Protein AF-W9C636-F1 (afdb_monomer_lite)

InterPro domains:
  IPR024079 Metallopeptidase, catalytic domain superfamily [G3DSA:3.40.390.10] (65-247)

Sequence (272 aa):
MGIILGIQFEATEDGQVVASDTSDGSLWANIGIRLSAVSQLLSGGGLAGSTTDNPPYLFCVPDPNNDNNPYTVATVFAGKFTQGGHLHFWISALKGWIFDSNGATTLCGKISLYAATTKRSTASEIDTVKTNTFDRFTWLCPRAFTPLVGNDGTTKATSAPHSAPLLSTAVAYDSYPSAGTRIGLDTLALISSTLYHELFHLTDAAQTTADPYTKMDDIYEAGGEFHASNVANNPESYVLFALASYIYSNPPTGSPDKVAVVFPGGFSKTID

Radius of gyration: 22.63 Å; chains: 1; bounding box: 61×37×67 Å

Organism: Sclerotinia borealis (strain F-4128) (NCBI:txid1432307)

pLDDT: mean 72.93, std 14.21, range [37.72, 92.94]

Secondary structure (DSSP, 8-state):
-EEETTEEEPBPTTS-B-TT-HHHHHHHHHHHHHHHHHHHIIIII--TT-S-SSPPPP----BTTBTT-PPPHHHHTHHHHTTSS-EEEEEGGGTEEEEETT--SSTT-STT-SEEEPPPP--SEETTEEPPPP---EEE-GGGTSPPPPTTS---TTSSTT-BS-HHHHTSTTTSPPTT-B--HHHHSBHHHHHHHHHHHHT-TT-----S--SHHHHHHHHTTTTHHHHHH-HHHHHHHHHHHHHHH-PPTT-TT----B-GGGB-B---

Structure (mmCIF, N/CA/C/O backbone):
data_AF-W9C636-F1
#
_entry.id   AF-W9C636-F1
#
loop_
_atom_site.group_PDB
_atom_site.id
_atom_site.type_symbol
_atom_site.label_atom_id
_atom_site.label_alt_id
_atom_site.label_comp_id
_atom_site.label_asym_id
_atom_site.label_entity_id
_atom_site.label_seq_id
_atom_site.pdbx_PDB_ins_code
_atom_site.Cartn_x
_atom_site.Cartn_y
_atom_site.Cartn_z
_atom_site.occupancy
_atom_site.B_iso_or_equiv
_atom_site.auth_seq_id
_atom_site.auth_comp_id
_atom_site.auth_asym_id
_atom_site.auth_atom_id
_atom_site.pdbx_PDB_model_num
ATOM 1 N N . MET A 1 1 ? -19.134 19.616 8.609 1.00 47.62 1 MET A N 1
ATOM 2 C CA . MET A 1 1 ? -17.937 19.240 7.832 1.00 47.62 1 MET A CA 1
ATOM 3 C C . MET A 1 1 ? -17.270 18.075 8.538 1.00 47.62 1 MET A C 1
ATOM 5 O O . MET A 1 1 ? -16.844 18.233 9.677 1.00 47.62 1 MET A O 1
ATOM 9 N N . GLY A 1 2 ? -17.308 16.893 7.929 1.00 48.44 2 GLY A N 1
ATOM 10 C CA . GLY A 1 2 ? -16.669 15.684 8.460 1.00 48.44 2 GLY A CA 1
ATOM 11 C C . GLY A 1 2 ? -15.363 15.421 7.722 1.00 48.44 2 GLY A C 1
ATOM 12 O O . GLY A 1 2 ? -15.231 15.844 6.582 1.00 48.44 2 GLY A O 1
ATOM 13 N N . ILE A 1 3 ? -14.401 14.748 8.351 1.00 49.91 3 ILE A N 1
ATOM 14 C CA . ILE A 1 3 ? -13.177 14.295 7.681 1.00 49.91 3 ILE A CA 1
ATOM 15 C C . ILE A 1 3 ? -13.098 12.772 7.817 1.00 49.91 3 ILE A C 1
ATOM 17 O O . ILE A 1 3 ? -13.083 12.252 8.933 1.00 49.91 3 ILE A O 1
ATOM 21 N N . ILE A 1 4 ? -13.053 12.055 6.696 1.00 55.03 4 ILE A N 1
ATOM 22 C CA . ILE A 1 4 ? -12.897 10.591 6.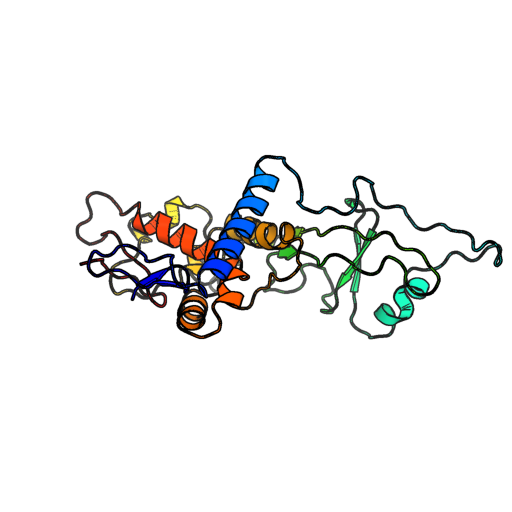620 1.00 55.03 4 ILE A CA 1
ATOM 23 C C . ILE A 1 4 ? -11.732 10.326 5.663 1.00 55.03 4 ILE A C 1
ATOM 25 O O . ILE A 1 4 ? -11.686 10.929 4.606 1.00 55.03 4 ILE A O 1
ATOM 29 N N . LEU A 1 5 ? -10.765 9.464 6.000 1.00 54.78 5 LEU A N 1
ATOM 30 C CA . LEU A 1 5 ? -9.526 9.289 5.205 1.00 54.78 5 LEU A CA 1
ATOM 31 C C . LEU A 1 5 ? -8.634 10.544 5.118 1.00 54.78 5 LEU A C 1
ATOM 33 O O . LEU A 1 5 ? -7.809 10.628 4.221 1.00 54.78 5 LEU A O 1
ATOM 37 N N . GLY A 1 6 ? -8.824 11.549 5.974 1.00 52.53 6 GLY A N 1
ATOM 38 C CA . GLY A 1 6 ? -8.268 12.883 5.726 1.00 52.53 6 GLY A CA 1
ATOM 39 C C . GLY A 1 6 ? -9.088 13.679 4.710 1.00 52.53 6 GLY A C 1
ATOM 40 O O . GLY A 1 6 ? -9.070 14.890 4.756 1.00 52.53 6 GLY A O 1
ATOM 41 N N . ILE A 1 7 ? -9.920 13.054 3.884 1.00 56.06 7 ILE A N 1
ATOM 42 C CA . ILE A 1 7 ? -10.770 13.740 2.909 1.00 56.06 7 ILE A CA 1
ATOM 43 C C . ILE A 1 7 ? -11.854 14.531 3.637 1.00 56.06 7 ILE A C 1
ATOM 45 O O . ILE A 1 7 ? -12.534 14.003 4.516 1.00 56.06 7 ILE A O 1
ATOM 49 N N . GLN A 1 8 ? -12.014 15.796 3.268 1.00 58.44 8 GLN A N 1
ATOM 50 C CA . GLN A 1 8 ? -13.079 16.650 3.761 1.00 58.44 8 GLN A CA 1
ATOM 51 C C . GLN A 1 8 ? -14.406 16.323 3.068 1.00 58.44 8 GLN A C 1
ATOM 53 O O . GLN A 1 8 ? -14.475 16.178 1.855 1.00 58.44 8 GLN A O 1
ATOM 58 N N . PHE A 1 9 ? -15.467 16.230 3.862 1.00 55.66 9 PHE A N 1
ATOM 59 C CA . PHE A 1 9 ? -16.831 16.006 3.412 1.00 55.66 9 PHE A CA 1
ATOM 60 C C . PHE A 1 9 ? -17.679 17.208 3.790 1.00 55.66 9 PHE A C 1
ATOM 62 O O . PHE A 1 9 ? -17.791 17.575 4.974 1.00 55.66 9 PHE A O 1
ATOM 69 N N . GLU A 1 10 ? -18.355 17.768 2.797 1.00 55.12 10 GLU A N 1
ATOM 70 C CA . GLU A 1 10 ? -19.566 18.523 3.060 1.00 55.12 10 GLU A CA 1
ATOM 71 C C . GLU A 1 10 ? -20.659 17.532 3.457 1.00 55.12 10 GLU A C 1
ATOM 73 O O . GLU A 1 10 ? -21.020 16.619 2.715 1.00 55.12 10 GLU A O 1
ATOM 78 N N . ALA A 1 11 ? -21.137 17.667 4.690 1.00 54.16 11 ALA A N 1
ATOM 79 C CA . ALA A 1 11 ? -22.308 16.947 5.146 1.00 54.16 11 ALA A CA 1
ATOM 80 C C . ALA A 1 11 ? -23.499 17.893 5.017 1.00 54.16 11 ALA A C 1
ATOM 82 O O . ALA A 1 11 ? -23.413 19.050 5.437 1.00 54.16 11 ALA A O 1
ATOM 83 N N . THR A 1 12 ? -24.595 17.394 4.456 1.00 57.38 12 THR A N 1
ATOM 84 C CA . THR A 1 12 ? -25.911 18.027 4.587 1.00 57.38 12 THR A CA 1
ATOM 85 C C . THR A 1 12 ? -26.283 18.178 6.064 1.00 57.38 12 THR A C 1
ATOM 87 O O . THR A 1 12 ? -25.719 17.499 6.928 1.00 57.38 12 THR A O 1
ATOM 90 N N . GLU A 1 13 ? -27.262 19.035 6.362 1.00 57.81 13 GLU A N 1
ATOM 91 C CA . GLU A 1 13 ? -27.816 19.177 7.720 1.00 57.81 13 GLU A CA 1
ATOM 92 C C . GLU A 1 13 ? -28.313 17.835 8.298 1.00 57.81 13 GLU A C 1
ATOM 94 O O . GLU A 1 13 ? -28.256 17.635 9.508 1.00 57.81 13 GLU A O 1
ATOM 99 N N . ASP A 1 14 ? -28.673 16.878 7.434 1.00 54.44 14 ASP A N 1
ATOM 100 C CA . ASP A 1 14 ? -29.118 15.526 7.799 1.00 54.44 14 ASP A CA 1
ATOM 101 C C . ASP A 1 14 ? -27.965 14.510 7.955 1.00 54.44 14 ASP A C 1
ATOM 103 O O . ASP A 1 14 ? -28.191 13.305 8.084 1.00 54.44 14 ASP A O 1
ATOM 107 N N . GLY A 1 15 ? -26.707 14.959 7.895 1.00 51.53 15 GLY A N 1
ATOM 108 C CA . GLY A 1 15 ? -25.524 14.106 8.040 1.00 51.53 15 GLY A CA 1
ATOM 109 C C . GLY A 1 15 ? -25.180 13.264 6.806 1.00 51.53 15 GLY A C 1
ATOM 110 O O . GLY A 1 15 ? -24.238 12.473 6.854 1.00 51.53 15 GLY A O 1
ATOM 111 N N . GLN A 1 16 ? -25.892 13.428 5.685 1.00 51.69 16 GLN A N 1
ATOM 112 C CA . GLN A 1 16 ? -25.517 12.776 4.429 1.00 51.69 16 GLN A CA 1
ATOM 113 C C . GLN A 1 16 ? -24.337 13.485 3.774 1.00 51.69 16 GLN A C 1
ATOM 115 O O . GLN A 1 16 ? -24.332 14.709 3.653 1.00 51.69 16 GLN A O 1
ATOM 120 N N . VAL A 1 17 ? -23.369 12.700 3.308 1.00 54.44 17 VAL A N 1
ATOM 121 C CA . VAL A 1 17 ? -22.235 13.170 2.510 1.00 54.44 17 VAL A CA 1
ATOM 122 C C . VAL A 1 17 ? -22.723 13.704 1.161 1.00 54.44 17 VAL A C 1
ATOM 124 O O . VAL A 1 17 ? -23.330 12.972 0.377 1.00 54.44 17 VAL A O 1
ATOM 127 N N . VAL A 1 18 ? -22.419 14.968 0.872 1.00 54.03 18 VAL A N 1
ATOM 128 C CA . VAL A 1 18 ? -22.676 15.610 -0.419 1.00 54.03 18 VAL A CA 1
ATOM 129 C C . VAL A 1 18 ? -21.518 15.282 -1.358 1.00 54.03 18 VAL A C 1
ATOM 131 O O . VAL A 1 18 ? -20.455 15.879 -1.283 1.00 54.03 18 VAL A O 1
ATOM 134 N N . ALA A 1 19 ? -21.714 14.325 -2.263 1.00 51.94 19 ALA A N 1
ATOM 135 C CA . ALA A 1 19 ? -20.708 13.955 -3.266 1.00 51.94 19 ALA A CA 1
ATOM 136 C C . ALA A 1 19 ? -20.677 14.898 -4.493 1.00 51.94 19 ALA A C 1
ATOM 138 O O . ALA A 1 19 ? -20.057 14.568 -5.502 1.00 51.94 19 ALA A O 1
ATOM 139 N N . SER A 1 20 ? -21.416 16.015 -4.465 1.00 47.12 20 SER A N 1
ATOM 140 C CA . SER A 1 20 ? -21.714 16.813 -5.661 1.00 47.12 20 SER A CA 1
ATOM 141 C C . SER A 1 20 ? -20.758 17.969 -5.941 1.00 47.12 20 SER A C 1
ATOM 143 O O . SER A 1 20 ? -20.963 18.641 -6.953 1.00 47.12 20 SER A O 1
ATOM 145 N N . ASP A 1 21 ? -19.745 18.229 -5.106 1.00 51.12 21 ASP A N 1
ATOM 146 C CA . ASP A 1 21 ? -18.772 19.262 -5.456 1.00 51.12 21 ASP A CA 1
ATOM 147 C C . ASP A 1 21 ? -17.810 18.748 -6.538 1.00 51.12 21 ASP A C 1
ATOM 149 O O . ASP A 1 21 ? -17.253 17.649 -6.479 1.00 51.12 21 ASP A O 1
ATOM 153 N N . THR A 1 22 ? -17.659 19.522 -7.604 1.00 47.28 22 THR A N 1
ATOM 154 C CA . THR A 1 22 ? -16.939 19.097 -8.818 1.00 47.28 22 THR A CA 1
ATOM 155 C C . THR A 1 22 ? -15.431 18.930 -8.596 1.00 47.28 22 THR A C 1
ATOM 157 O O . THR A 1 22 ? -14.788 18.173 -9.328 1.00 47.28 22 THR A O 1
ATOM 160 N N . SER A 1 23 ? -14.876 19.562 -7.556 1.00 52.75 23 SER A N 1
ATOM 161 C CA . SER A 1 23 ? -13.524 19.306 -7.040 1.00 52.75 23 SER A CA 1
ATOM 162 C C . SER A 1 23 ? -13.387 17.905 -6.433 1.00 52.75 23 SER A C 1
ATOM 164 O O . SER A 1 23 ? -12.376 17.237 -6.670 1.00 52.75 23 SER A O 1
ATOM 166 N N . ASP A 1 24 ? -14.430 17.409 -5.764 1.00 61.97 24 ASP A N 1
ATOM 167 C CA . ASP A 1 24 ? -14.458 16.086 -5.131 1.00 61.97 24 ASP A CA 1
ATOM 168 C C . ASP A 1 24 ? -14.721 14.967 -6.142 1.00 61.97 24 ASP A C 1
ATOM 170 O O . ASP A 1 24 ? -14.229 13.851 -5.979 1.00 61.97 24 ASP A O 1
ATOM 174 N N . GLY A 1 25 ? -15.426 15.248 -7.242 1.00 65.44 25 GLY A N 1
ATOM 175 C CA . GLY A 1 25 ? -15.708 14.249 -8.279 1.00 65.44 25 GLY A CA 1
ATOM 176 C C . GLY A 1 25 ? -14.445 13.588 -8.850 1.00 65.44 25 GLY A C 1
ATOM 177 O O . GLY A 1 25 ? -14.406 12.372 -9.041 1.00 65.44 25 GLY A O 1
ATOM 178 N N . SER A 1 26 ? -13.379 14.367 -9.067 1.00 71.88 26 SER A N 1
ATOM 179 C CA . SER A 1 26 ? -12.088 13.840 -9.538 1.00 71.88 26 SER A CA 1
ATOM 180 C C . SER A 1 26 ? -11.365 13.000 -8.477 1.00 71.88 26 SER A C 1
ATOM 182 O O . SER A 1 26 ? -10.744 11.983 -8.795 1.00 71.88 26 SER A O 1
ATOM 184 N N . LEU A 1 27 ? -11.490 13.388 -7.207 1.00 72.44 27 LEU A N 1
ATOM 185 C CA . LEU A 1 27 ? -10.929 12.681 -6.064 1.00 72.44 27 LEU A CA 1
ATOM 186 C C . LEU A 1 27 ? -11.604 11.317 -5.883 1.00 72.44 27 LEU A C 1
ATOM 188 O O . LEU A 1 27 ? -10.922 10.297 -5.801 1.00 72.44 27 LEU A O 1
ATOM 192 N N . TRP A 1 28 ? -12.938 11.285 -5.905 1.00 75.19 28 TRP A N 1
ATOM 193 C CA . TRP A 1 28 ? -13.731 10.059 -5.809 1.00 75.19 28 TRP A CA 1
ATOM 194 C C . TRP A 1 28 ? -13.530 9.136 -7.000 1.00 75.19 28 TRP A C 1
ATOM 196 O O . TRP A 1 28 ? -13.413 7.922 -6.820 1.00 75.19 28 TRP A O 1
ATOM 206 N N . ALA A 1 29 ? -13.426 9.696 -8.206 1.00 80.25 29 ALA A N 1
ATOM 207 C CA . ALA A 1 29 ? -13.059 8.924 -9.384 1.00 80.25 29 ALA A CA 1
ATOM 208 C C . ALA A 1 29 ? -11.686 8.263 -9.197 1.00 80.25 29 ALA A C 1
ATOM 210 O O . ALA A 1 29 ? -11.554 7.064 -9.436 1.00 80.25 29 ALA A O 1
ATOM 211 N N . ASN A 1 30 ? -10.690 9.002 -8.696 1.00 81.44 30 ASN A N 1
ATOM 212 C CA . ASN A 1 30 ? -9.368 8.447 -8.406 1.00 81.44 30 ASN A CA 1
ATOM 213 C C . ASN A 1 30 ? -9.436 7.340 -7.350 1.00 81.44 30 ASN A C 1
ATOM 215 O O . ASN A 1 30 ? -8.926 6.253 -7.598 1.00 81.44 30 ASN A O 1
ATOM 219 N N . ILE A 1 31 ? -10.116 7.559 -6.223 1.00 81.62 31 ILE A N 1
ATOM 220 C CA . ILE A 1 31 ? -10.334 6.537 -5.184 1.00 81.62 31 ILE A CA 1
ATOM 221 C C . ILE A 1 31 ? -10.952 5.268 -5.782 1.00 81.62 31 ILE A C 1
ATOM 223 O O . ILE A 1 31 ? -10.440 4.166 -5.572 1.00 81.62 31 ILE A O 1
ATOM 227 N N . GLY A 1 32 ? -12.012 5.416 -6.581 1.00 84.50 32 GLY A N 1
ATOM 228 C CA . GLY A 1 32 ? -12.676 4.303 -7.257 1.00 84.50 32 GLY A CA 1
ATOM 229 C C . GLY A 1 32 ? -11.749 3.558 -8.220 1.00 84.50 32 GLY A C 1
ATOM 230 O O . GLY A 1 32 ? -11.709 2.326 -8.210 1.00 84.50 32 GLY A O 1
ATOM 231 N N . ILE A 1 33 ? -10.948 4.285 -9.004 1.00 86.12 33 ILE A N 1
ATOM 232 C CA . ILE A 1 33 ? -9.931 3.707 -9.895 1.00 86.12 33 ILE A CA 1
ATOM 233 C C . ILE A 1 33 ? -8.914 2.884 -9.092 1.00 86.12 33 ILE A C 1
ATOM 235 O O . ILE A 1 33 ? -8.583 1.770 -9.491 1.00 86.12 33 ILE A O 1
ATOM 239 N N . ARG A 1 34 ? -8.443 3.377 -7.940 1.00 87.19 34 ARG A N 1
ATOM 240 C CA . ARG A 1 34 ? -7.459 2.653 -7.115 1.00 87.19 34 ARG A CA 1
ATOM 241 C C . ARG A 1 34 ? -8.024 1.375 -6.517 1.00 87.19 34 ARG A C 1
ATOM 243 O O . ARG A 1 34 ? -7.428 0.310 -6.664 1.00 87.19 34 ARG A O 1
ATOM 250 N N . LEU A 1 35 ? -9.185 1.471 -5.873 1.00 86.62 35 LEU A N 1
ATOM 251 C CA . LEU A 1 35 ? -9.818 0.323 -5.225 1.00 86.62 35 LEU A CA 1
ATOM 252 C C . LEU A 1 35 ? -10.206 -0.755 -6.245 1.00 86.62 35 LEU A C 1
ATOM 254 O O . LEU A 1 35 ? -9.993 -1.943 -5.998 1.00 86.62 35 LEU A O 1
ATOM 258 N N . SER A 1 36 ? -10.724 -0.351 -7.409 1.00 87.19 36 SER A N 1
ATOM 259 C CA . SER A 1 36 ? -11.070 -1.292 -8.479 1.00 87.19 36 SER A CA 1
ATOM 260 C C . SER A 1 36 ? -9.843 -1.981 -9.075 1.00 87.19 36 SER A C 1
ATOM 262 O O . SER A 1 36 ? -9.903 -3.184 -9.313 1.00 87.19 36 SER A O 1
ATOM 264 N N . ALA A 1 37 ? -8.716 -1.283 -9.244 1.00 86.50 37 ALA A N 1
ATOM 265 C CA . ALA A 1 37 ? -7.491 -1.881 -9.773 1.00 86.50 37 ALA A CA 1
ATOM 266 C C . ALA A 1 37 ? -6.899 -2.943 -8.825 1.00 86.50 37 ALA A C 1
ATOM 268 O O . ALA A 1 37 ? -6.541 -4.037 -9.268 1.00 86.50 37 ALA A O 1
ATOM 269 N N . VAL A 1 38 ? -6.870 -2.671 -7.513 1.00 86.25 38 VAL A N 1
ATOM 270 C CA . VAL A 1 38 ? -6.468 -3.666 -6.500 1.00 86.25 38 VAL A CA 1
ATOM 271 C C . VAL A 1 38 ? -7.436 -4.851 -6.490 1.00 86.25 38 VAL A C 1
ATOM 273 O O . VAL A 1 38 ? -7.005 -6.004 -6.521 1.00 86.25 38 VAL A O 1
ATOM 276 N N . SER A 1 39 ? -8.746 -4.585 -6.501 1.00 87.06 39 SER A N 1
ATOM 277 C CA . SER A 1 39 ? -9.779 -5.628 -6.518 1.00 87.06 39 SER A CA 1
ATOM 278 C C . SER A 1 39 ? -9.689 -6.523 -7.759 1.00 87.06 39 SER A C 1
ATOM 280 O O . SER A 1 39 ? -9.768 -7.748 -7.637 1.00 87.06 39 SER A O 1
ATOM 282 N N . GLN A 1 40 ? -9.458 -5.939 -8.938 1.00 83.25 40 GLN A N 1
ATOM 283 C CA . GLN A 1 40 ? -9.256 -6.670 -10.187 1.00 83.25 40 GLN A CA 1
ATOM 284 C C . GLN A 1 40 ? -8.063 -7.621 -10.077 1.00 83.25 40 GLN A C 1
ATOM 286 O O . GLN A 1 40 ? -8.204 -8.805 -10.388 1.00 83.25 40 GLN A O 1
ATOM 291 N N . LEU A 1 41 ? -6.909 -7.126 -9.615 1.00 84.31 41 LEU A N 1
ATOM 292 C CA . LEU A 1 41 ? -5.705 -7.944 -9.470 1.00 84.31 41 LEU A CA 1
ATOM 293 C C . LEU A 1 41 ? -5.949 -9.122 -8.517 1.00 84.31 41 LEU A C 1
ATOM 295 O O . LEU A 1 41 ? -5.655 -10.265 -8.867 1.00 84.31 41 LEU A O 1
ATOM 299 N N . LEU A 1 42 ? -6.534 -8.858 -7.344 1.00 83.50 42 LEU A N 1
ATOM 300 C CA . LEU A 1 42 ? -6.840 -9.884 -6.340 1.00 83.50 42 LEU A CA 1
ATOM 301 C C . LEU A 1 42 ? -7.872 -10.912 -6.825 1.00 83.50 42 LEU A C 1
ATOM 303 O O . LEU A 1 42 ? -7.835 -12.063 -6.400 1.00 83.50 42 LEU A O 1
ATOM 307 N N . SER A 1 43 ? -8.752 -10.522 -7.746 1.00 85.50 43 SER A N 1
ATOM 308 C CA . SER A 1 43 ? -9.736 -11.413 -8.376 1.00 85.50 43 SER A CA 1
ATOM 309 C C . SER A 1 43 ? -9.158 -12.221 -9.548 1.00 85.50 43 SER A C 1
ATOM 311 O O . SER A 1 43 ? -9.900 -12.907 -10.247 1.00 85.50 43 SER A O 1
ATOM 313 N N . GLY A 1 44 ? -7.845 -12.139 -9.791 1.00 79.12 44 GLY A N 1
ATOM 314 C CA . GLY A 1 44 ? -7.164 -12.846 -10.878 1.00 79.12 44 GLY A CA 1
ATOM 315 C C . GLY A 1 44 ? -7.240 -12.144 -12.237 1.00 79.12 44 GLY A C 1
ATOM 316 O O . GLY A 1 44 ? -6.820 -12.717 -13.237 1.00 79.12 44 GLY A O 1
ATOM 317 N N . GLY A 1 45 ? -7.732 -10.904 -12.292 1.00 77.75 45 GLY A N 1
ATOM 318 C CA . GLY A 1 45 ? -7.834 -10.106 -13.519 1.00 77.75 45 GLY A CA 1
ATOM 319 C C . GLY A 1 45 ? -6.517 -9.477 -13.993 1.00 77.75 45 GLY A C 1
ATOM 320 O O . GLY A 1 45 ? -6.529 -8.722 -14.964 1.00 77.75 45 GLY A O 1
ATOM 321 N N . GLY A 1 46 ? -5.398 -9.752 -13.312 1.00 79.62 46 GLY A N 1
ATOM 322 C CA . GLY A 1 46 ? -4.068 -9.247 -13.665 1.00 79.62 46 GLY A CA 1
ATOM 323 C C . GLY A 1 46 ? -3.871 -7.744 -13.425 1.00 79.62 46 GLY A C 1
ATOM 324 O O . GLY A 1 46 ? -4.693 -7.085 -12.787 1.00 79.62 46 GLY A O 1
ATOM 325 N N . LEU A 1 47 ? -2.750 -7.204 -13.920 1.00 78.94 47 LEU A N 1
ATOM 326 C CA . LEU A 1 47 ? -2.425 -5.777 -13.830 1.00 78.94 47 LEU A CA 1
ATOM 327 C C . LEU A 1 47 ? -3.089 -4.994 -14.966 1.00 78.94 47 LEU A C 1
ATOM 329 O O . LEU A 1 47 ? -2.862 -5.267 -16.147 1.00 78.94 47 LEU A O 1
ATOM 333 N N . ALA A 1 48 ? -3.873 -3.978 -14.608 1.00 74.94 48 ALA A N 1
ATOM 334 C CA . ALA A 1 48 ? -4.468 -3.073 -15.579 1.00 74.94 48 ALA A CA 1
ATOM 335 C C . ALA A 1 48 ? -3.383 -2.287 -16.337 1.00 74.94 48 ALA A C 1
ATOM 337 O O . ALA A 1 48 ? -2.464 -1.726 -15.741 1.00 74.94 48 ALA A O 1
ATOM 338 N N . GLY A 1 49 ? -3.501 -2.235 -17.667 1.00 71.56 49 GLY A N 1
ATOM 339 C CA . GLY A 1 49 ? -2.553 -1.513 -18.517 1.00 71.56 49 GLY A CA 1
ATOM 340 C C . GLY A 1 49 ? -1.157 -2.134 -18.559 1.00 71.56 49 GLY A C 1
ATOM 341 O O . GLY A 1 49 ? -0.188 -1.393 -18.751 1.00 71.56 49 GLY A O 1
ATOM 342 N N . SER A 1 50 ? -1.041 -3.451 -18.339 1.00 68.25 50 SER A N 1
ATOM 343 C CA . SER A 1 50 ? 0.226 -4.162 -18.496 1.00 68.25 50 SER A CA 1
ATOM 344 C C . SER A 1 50 ? 0.776 -4.001 -19.914 1.00 68.25 50 SER A C 1
ATOM 346 O O . SER A 1 50 ? 0.026 -4.007 -20.891 1.00 68.25 50 SER A O 1
ATOM 348 N N . THR A 1 51 ? 2.088 -3.812 -20.026 1.00 64.31 51 THR A N 1
ATOM 349 C CA . THR A 1 51 ? 2.749 -3.548 -21.310 1.00 64.31 51 THR A CA 1
ATOM 350 C C . THR A 1 51 ? 3.256 -4.808 -22.004 1.00 64.31 51 THR A C 1
ATOM 352 O O . THR A 1 51 ? 3.674 -4.715 -23.157 1.00 64.31 51 THR A O 1
ATOM 355 N N . THR A 1 52 ? 3.253 -5.974 -21.346 1.00 60.12 52 THR A N 1
ATOM 356 C CA . THR A 1 52 ? 3.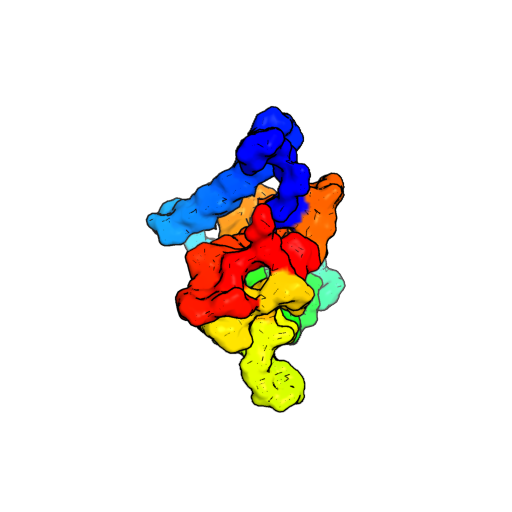807 -7.211 -21.920 1.00 60.12 52 THR A CA 1
ATOM 357 C C . THR A 1 52 ? 3.157 -8.477 -21.352 1.00 60.12 52 THR A C 1
ATOM 359 O O . THR A 1 52 ? 3.163 -8.664 -20.140 1.00 60.12 52 THR A O 1
ATOM 362 N N . ASP A 1 53 ? 2.774 -9.421 -22.217 1.00 57.84 53 ASP A N 1
ATOM 363 C CA . ASP A 1 53 ? 2.471 -10.814 -21.821 1.00 57.84 53 ASP A CA 1
ATOM 364 C C . ASP A 1 53 ? 3.729 -11.708 -21.788 1.00 57.84 53 ASP A C 1
ATOM 366 O O . ASP A 1 53 ? 3.682 -12.885 -21.430 1.00 57.84 53 ASP A O 1
ATOM 370 N N . ASN A 1 54 ? 4.873 -11.166 -22.213 1.00 46.47 54 ASN A N 1
ATOM 371 C CA . ASN A 1 54 ? 6.080 -11.940 -22.461 1.00 46.47 54 ASN A CA 1
ATOM 372 C C . ASN A 1 54 ? 7.006 -11.981 -21.241 1.00 46.47 54 ASN A C 1
ATOM 374 O O . ASN A 1 54 ? 7.201 -10.959 -20.580 1.00 46.47 54 ASN A O 1
ATOM 378 N N . PRO A 1 55 ? 7.683 -13.117 -20.992 1.00 38.94 55 PRO A N 1
ATOM 379 C CA . PRO A 1 55 ? 8.843 -13.113 -20.128 1.00 38.94 55 PRO A CA 1
ATOM 380 C C . PRO A 1 55 ? 9.937 -12.220 -20.745 1.00 38.94 55 PRO A C 1
ATOM 382 O O . PRO A 1 55 ? 10.071 -12.128 -21.966 1.00 38.94 55 PRO A O 1
ATOM 385 N N . PRO A 1 56 ? 10.756 -11.580 -19.913 1.00 42.44 56 PRO A N 1
ATOM 386 C CA . PRO A 1 56 ? 11.845 -10.718 -20.359 1.00 42.44 56 PRO A CA 1
ATOM 387 C C . PRO A 1 56 ? 12.875 -11.456 -21.213 1.00 42.44 56 PRO A C 1
ATOM 389 O O . PRO A 1 56 ? 13.357 -12.536 -20.852 1.00 42.44 56 PRO A O 1
ATOM 392 N N . TYR A 1 57 ? 13.269 -10.831 -22.322 1.00 38.47 57 TYR A N 1
ATOM 393 C CA . TYR A 1 57 ? 14.390 -11.308 -23.122 1.00 38.47 57 TYR A CA 1
ATOM 394 C C . TYR A 1 57 ? 15.711 -10.832 -22.515 1.00 38.47 57 TYR A C 1
ATOM 396 O O . TYR A 1 57 ? 15.896 -9.646 -22.235 1.00 38.47 57 TYR A O 1
ATOM 404 N N . LEU A 1 58 ? 16.630 -11.782 -22.340 1.00 37.72 58 LEU A N 1
ATOM 405 C CA . LEU A 1 58 ? 18.033 -11.527 -22.042 1.00 37.72 58 LEU A CA 1
ATOM 406 C C . LEU A 1 58 ? 18.676 -10.895 -23.285 1.00 37.72 58 LEU A C 1
ATOM 408 O O . LEU A 1 58 ? 18.536 -11.432 -24.384 1.00 37.72 58 LEU A O 1
ATOM 412 N N . PHE A 1 59 ? 19.384 -9.780 -23.128 1.00 46.53 59 PHE A N 1
ATOM 413 C CA . PHE A 1 59 ? 20.120 -9.171 -24.233 1.00 46.53 59 PHE A CA 1
ATOM 414 C C . PHE A 1 59 ? 21.254 -10.094 -24.668 1.00 46.53 59 PHE A C 1
ATOM 416 O O . PHE A 1 59 ? 22.224 -10.291 -23.942 1.00 46.53 59 PHE A O 1
ATOM 423 N N . CYS A 1 60 ? 21.142 -10.609 -25.882 1.00 37.72 60 CYS A N 1
ATOM 424 C CA . CYS A 1 60 ? 22.264 -10.939 -26.743 1.00 37.72 60 CYS A CA 1
ATOM 425 C C . CYS A 1 60 ? 21.847 -10.461 -28.131 1.00 37.72 60 CYS A C 1
ATOM 427 O O . CYS A 1 60 ? 21.233 -11.213 -28.881 1.00 37.72 60 CYS A O 1
ATOM 429 N N . VAL A 1 61 ? 22.103 -9.192 -28.450 1.00 39.22 61 VAL A N 1
ATOM 430 C CA . VAL A 1 61 ? 22.063 -8.752 -29.847 1.00 39.22 61 VAL A CA 1
ATOM 431 C C . VAL A 1 61 ? 23.520 -8.560 -30.255 1.00 39.22 61 VAL A C 1
ATOM 433 O O . VAL A 1 61 ? 24.180 -7.696 -29.676 1.00 39.22 61 VAL A O 1
ATOM 436 N N . PRO A 1 62 ? 24.061 -9.378 -31.173 1.00 41.22 62 PRO A N 1
ATOM 437 C CA . PRO A 1 62 ? 25.262 -8.998 -31.895 1.00 41.22 62 PRO A CA 1
ATOM 438 C C . PRO A 1 62 ? 24.934 -7.707 -32.646 1.00 41.22 62 PRO A C 1
ATOM 440 O O . PRO A 1 62 ? 23.936 -7.657 -33.366 1.00 41.22 62 PRO A O 1
ATOM 443 N N . ASP A 1 63 ? 25.731 -6.661 -32.458 1.00 45.59 63 ASP A N 1
ATOM 444 C CA . ASP A 1 63 ? 25.702 -5.520 -33.366 1.00 45.59 63 ASP A CA 1
ATOM 445 C C . ASP A 1 63 ? 26.045 -6.048 -34.772 1.00 45.59 63 ASP A C 1
ATOM 447 O O . ASP A 1 63 ? 27.123 -6.622 -34.944 1.00 45.59 63 ASP A O 1
ATOM 451 N N . PRO A 1 64 ? 25.165 -5.898 -35.780 1.00 49.75 64 PRO A N 1
ATOM 452 C CA . PRO A 1 64 ? 25.453 -6.351 -37.139 1.00 49.75 64 PRO A CA 1
ATOM 453 C C . PRO A 1 64 ? 26.652 -5.625 -37.780 1.00 49.75 64 PRO A C 1
ATOM 455 O O . PRO A 1 64 ? 27.087 -6.031 -38.854 1.00 49.75 64 PRO A O 1
ATOM 458 N N . ASN A 1 65 ? 27.191 -4.580 -37.137 1.00 54.69 65 ASN A N 1
ATOM 459 C CA . ASN A 1 65 ? 28.393 -3.857 -37.548 1.00 54.69 65 ASN A CA 1
ATOM 460 C C . ASN A 1 65 ? 29.602 -4.053 -36.610 1.00 54.69 65 ASN A C 1
ATOM 462 O O . ASN A 1 65 ? 30.653 -3.464 -36.865 1.00 54.69 65 ASN A O 1
ATOM 466 N N . ASN A 1 66 ? 29.489 -4.847 -35.538 1.00 51.22 66 ASN A N 1
ATOM 467 C CA . ASN A 1 66 ? 30.575 -5.058 -34.576 1.00 51.22 66 ASN A CA 1
ATOM 468 C C . ASN A 1 66 ? 30.589 -6.513 -34.090 1.00 51.22 66 ASN A C 1
ATOM 470 O O . ASN A 1 66 ? 30.074 -6.863 -33.024 1.00 51.22 66 ASN A O 1
ATOM 474 N N . ASP A 1 67 ? 31.192 -7.365 -34.917 1.00 54.69 67 ASP A N 1
ATOM 475 C CA . ASP A 1 67 ? 31.447 -8.764 -34.606 1.00 54.69 67 ASP A CA 1
ATOM 476 C C . ASP A 1 67 ? 32.237 -8.893 -33.283 1.00 54.69 67 ASP A C 1
ATOM 478 O O . ASP A 1 67 ? 33.382 -8.454 -33.168 1.00 54.69 67 ASP A O 1
ATOM 482 N N . ASN A 1 68 ? 31.628 -9.588 -32.313 1.00 51.28 68 ASN A N 1
ATOM 483 C CA . ASN A 1 68 ? 32.232 -10.234 -31.131 1.00 51.28 68 ASN A CA 1
ATOM 484 C C . ASN A 1 68 ? 32.355 -9.493 -29.786 1.00 51.28 68 ASN A C 1
ATOM 486 O O . ASN A 1 68 ? 32.920 -10.085 -28.865 1.00 51.28 68 ASN A O 1
ATOM 490 N N . ASN A 1 69 ? 31.777 -8.308 -29.576 1.00 54.69 69 ASN A N 1
ATOM 491 C CA . ASN A 1 69 ? 31.802 -7.684 -28.240 1.00 54.69 69 ASN A CA 1
ATOM 492 C C . ASN A 1 69 ? 30.407 -7.600 -27.598 1.00 54.69 69 ASN A C 1
ATOM 494 O O . ASN A 1 69 ? 29.655 -6.674 -27.897 1.00 54.69 69 ASN A O 1
ATOM 498 N N . PRO A 1 70 ? 30.032 -8.534 -26.698 1.00 58.66 70 PRO A N 1
ATOM 499 C CA . PRO A 1 70 ? 28.781 -8.417 -25.958 1.00 58.66 70 PRO A CA 1
ATOM 500 C C . PRO A 1 70 ? 28.802 -7.162 -25.077 1.00 58.66 70 PRO A C 1
ATOM 502 O O . PRO A 1 70 ? 29.765 -6.915 -24.348 1.00 58.66 70 PRO A O 1
ATOM 505 N N . TYR A 1 71 ? 27.719 -6.382 -25.105 1.00 59.47 71 TYR A N 1
ATOM 506 C CA . TYR A 1 71 ? 27.556 -5.264 -24.182 1.00 59.47 71 TYR A CA 1
ATOM 507 C C . TYR A 1 71 ? 27.498 -5.774 -22.741 1.00 59.47 71 TYR A C 1
ATOM 509 O O . TYR A 1 71 ? 26.699 -6.649 -22.401 1.00 59.47 71 TYR A O 1
ATOM 517 N N . THR A 1 72 ? 28.312 -5.194 -21.860 1.00 67.56 72 THR A N 1
ATOM 518 C CA . THR A 1 72 ? 28.156 -5.414 -20.419 1.00 67.56 72 THR A CA 1
ATOM 519 C C . THR A 1 72 ? 27.030 -4.535 -19.881 1.00 67.56 72 THR A C 1
ATOM 521 O O . THR A 1 72 ? 26.772 -3.449 -20.400 1.00 67.56 72 THR A O 1
ATOM 524 N N . VAL A 1 73 ? 26.393 -4.953 -18.784 1.00 68.75 73 VAL A N 1
ATOM 525 C CA . VAL A 1 73 ? 25.381 -4.143 -18.076 1.00 68.75 73 VAL A CA 1
ATOM 526 C C . VAL A 1 73 ? 25.946 -2.766 -17.706 1.00 68.75 73 VAL A C 1
ATOM 528 O O . VAL A 1 73 ? 25.264 -1.758 -17.851 1.00 68.75 73 VAL A O 1
ATOM 531 N N . ALA A 1 74 ? 27.221 -2.708 -17.315 1.00 67.81 74 ALA A N 1
ATOM 532 C CA . ALA A 1 74 ? 27.917 -1.457 -17.033 1.00 67.81 74 ALA A CA 1
ATOM 533 C C . ALA A 1 74 ? 28.060 -0.547 -18.265 1.00 67.81 74 ALA A C 1
ATOM 535 O O . ALA A 1 74 ? 28.039 0.669 -18.117 1.00 67.81 74 ALA A O 1
ATOM 536 N N . THR A 1 75 ? 28.171 -1.117 -19.469 1.00 70.12 75 THR A N 1
ATOM 537 C CA . THR A 1 75 ? 28.255 -0.353 -20.725 1.00 70.12 75 THR A CA 1
ATOM 538 C C . THR A 1 75 ? 26.886 0.188 -21.125 1.00 70.12 75 THR A C 1
ATOM 540 O O . THR A 1 75 ? 26.762 1.375 -21.405 1.00 70.12 75 THR A O 1
ATOM 543 N N . VAL A 1 76 ? 25.842 -0.649 -21.079 1.00 72.19 76 VAL A N 1
ATOM 544 C CA . VAL A 1 76 ? 24.468 -0.231 -21.423 1.00 72.19 76 VAL A CA 1
ATOM 545 C C . VAL A 1 76 ? 23.952 0.816 -20.436 1.00 72.19 76 VAL A C 1
ATOM 547 O O . VAL A 1 76 ? 23.371 1.816 -20.829 1.00 72.19 76 VAL A O 1
ATOM 550 N N . PHE A 1 77 ? 24.203 0.629 -19.141 1.00 71.69 77 PHE A N 1
ATOM 551 C CA . PHE A 1 77 ? 23.717 1.517 -18.086 1.00 71.69 77 PHE A CA 1
ATOM 552 C C . PHE A 1 77 ? 24.814 2.453 -17.560 1.00 71.69 77 PHE A C 1
ATOM 554 O O . PHE A 1 77 ? 24.779 2.839 -16.391 1.00 71.69 77 PHE A O 1
ATOM 561 N N . ALA A 1 78 ? 25.785 2.849 -18.390 1.00 69.06 78 ALA A N 1
ATOM 562 C CA . ALA A 1 78 ? 26.961 3.615 -17.961 1.00 69.06 78 ALA A CA 1
ATOM 563 C C . ALA A 1 78 ? 26.615 4.864 -17.130 1.00 69.06 78 ALA A C 1
ATOM 565 O O . ALA A 1 78 ? 27.262 5.129 -16.117 1.00 69.06 78 ALA A O 1
ATOM 566 N N . GLY A 1 79 ? 25.539 5.583 -17.474 1.00 65.88 79 GLY A N 1
ATOM 567 C CA . GLY A 1 79 ? 25.055 6.740 -16.705 1.00 65.88 79 GLY A CA 1
ATOM 568 C C . GLY A 1 79 ? 24.500 6.409 -15.310 1.00 65.88 79 GLY A C 1
ATOM 569 O O . GLY A 1 79 ? 24.481 7.274 -14.442 1.00 65.88 79 GLY A O 1
ATOM 570 N N . LYS A 1 80 ? 24.075 5.164 -15.062 1.00 65.19 80 LYS A N 1
ATOM 571 C CA . LYS A 1 80 ? 23.665 4.670 -13.734 1.00 65.19 80 LYS A CA 1
ATOM 572 C C . LYS A 1 80 ? 24.848 4.131 -12.931 1.00 65.19 80 LYS A C 1
ATOM 574 O O . LYS A 1 80 ? 24.848 4.247 -11.714 1.00 65.19 80 LYS A O 1
ATOM 579 N N . PHE A 1 81 ? 25.871 3.591 -13.593 1.00 61.91 81 PHE A N 1
ATOM 580 C CA . PHE A 1 81 ? 27.087 3.103 -12.931 1.00 61.91 81 PHE A CA 1
ATOM 581 C C . PHE A 1 81 ? 28.067 4.226 -12.562 1.00 61.91 81 PHE A C 1
ATOM 583 O O . PHE A 1 81 ? 28.733 4.144 -11.534 1.00 61.91 81 PHE A O 1
ATOM 590 N N . THR A 1 82 ? 28.146 5.289 -13.366 1.00 55.22 82 THR A N 1
ATOM 591 C CA . THR A 1 82 ? 29.084 6.407 -13.144 1.00 55.22 82 THR A CA 1
ATOM 592 C C . THR A 1 82 ? 28.630 7.396 -12.072 1.00 55.22 82 THR A C 1
ATOM 594 O O . THR A 1 82 ? 29.472 8.097 -11.519 1.00 55.22 82 THR A O 1
ATOM 597 N N . GLN A 1 83 ? 27.339 7.430 -11.718 1.00 56.12 83 GLN A N 1
ATOM 598 C CA . GLN A 1 83 ? 26.823 8.359 -10.703 1.00 56.12 83 GLN A CA 1
ATOM 599 C C . GLN A 1 83 ? 27.224 8.015 -9.259 1.00 56.12 83 GLN A C 1
ATOM 601 O O . GLN A 1 83 ? 27.036 8.851 -8.382 1.00 56.12 83 GLN A O 1
ATOM 606 N N . GLY A 1 84 ? 27.848 6.856 -9.012 1.00 53.62 84 GLY A N 1
ATOM 607 C CA . GLY A 1 84 ? 28.249 6.427 -7.671 1.00 53.62 84 GLY A CA 1
ATOM 608 C C . GLY A 1 84 ? 27.040 6.120 -6.777 1.00 53.62 84 GLY A C 1
ATOM 609 O O . GLY A 1 84 ? 26.052 6.840 -6.748 1.00 53.62 84 GLY A O 1
ATOM 610 N N . GLY A 1 85 ? 27.079 5.007 -6.045 1.00 59.81 85 GLY A N 1
ATOM 611 C CA . GLY A 1 85 ? 26.017 4.682 -5.084 1.00 59.81 85 GLY A CA 1
ATOM 612 C C . GLY A 1 85 ? 24.733 4.082 -5.672 1.00 59.81 85 GLY A C 1
ATOM 613 O O . GLY A 1 85 ? 23.785 3.876 -4.924 1.00 59.81 85 GLY A O 1
ATOM 614 N N . HIS A 1 86 ? 24.687 3.730 -6.960 1.00 66.69 86 HIS A N 1
ATOM 615 C CA . HIS A 1 86 ? 23.631 2.858 -7.480 1.00 66.69 86 HIS A CA 1
ATOM 616 C C . HIS A 1 86 ? 24.029 1.395 -7.316 1.00 66.69 86 HIS A C 1
ATOM 618 O O . HIS A 1 86 ? 25.072 0.966 -7.817 1.00 66.69 86 HIS A O 1
ATOM 624 N N . LEU A 1 87 ? 23.187 0.614 -6.646 1.00 72.12 87 LEU A N 1
ATOM 625 C CA . LEU A 1 87 ? 23.388 -0.826 -6.536 1.00 72.12 87 LEU A CA 1
ATOM 626 C C . LEU A 1 87 ? 22.500 -1.556 -7.524 1.00 72.12 87 LEU A C 1
ATOM 628 O O . LEU A 1 87 ? 21.370 -1.152 -7.793 1.00 72.12 87 LEU A O 1
ATOM 632 N N . HIS A 1 88 ? 23.064 -2.605 -8.110 1.00 76.50 88 HIS A N 1
ATOM 633 C CA . HIS A 1 88 ? 22.437 -3.366 -9.171 1.00 76.50 88 HIS A CA 1
ATOM 634 C C . HIS A 1 88 ? 22.316 -4.822 -8.744 1.00 76.50 88 HIS A C 1
ATOM 636 O O . HIS A 1 88 ? 23.271 -5.427 -8.257 1.00 76.50 88 HIS A O 1
ATOM 642 N N . PHE A 1 89 ? 21.127 -5.382 -8.925 1.00 76.38 89 PHE A N 1
ATOM 643 C CA . PHE A 1 89 ? 20.808 -6.734 -8.487 1.00 76.38 89 PHE A CA 1
ATOM 644 C C . PHE A 1 89 ? 20.214 -7.512 -9.649 1.00 76.38 89 PHE A C 1
ATOM 646 O O . PHE A 1 89 ? 19.269 -7.050 -10.289 1.00 76.38 89 PHE A O 1
ATOM 653 N N . TRP A 1 90 ? 20.761 -8.697 -9.912 1.00 78.06 90 TRP A N 1
ATOM 654 C CA . TRP A 1 90 ? 20.143 -9.650 -10.821 1.00 78.06 90 TRP A CA 1
ATOM 655 C C . TRP A 1 90 ? 19.033 -10.394 -10.086 1.00 78.06 90 TRP A C 1
ATOM 657 O O . TRP A 1 90 ? 19.294 -11.066 -9.086 1.00 78.06 90 TRP A O 1
ATOM 667 N N . ILE A 1 91 ? 17.804 -10.311 -10.589 1.00 74.50 91 ILE A N 1
ATOM 668 C CA . ILE A 1 91 ? 16.696 -11.132 -10.109 1.00 74.50 91 ILE A CA 1
ATOM 669 C C . ILE A 1 91 ? 16.463 -12.261 -11.100 1.00 74.50 91 ILE A C 1
ATOM 671 O O . ILE A 1 91 ? 15.882 -12.064 -12.165 1.00 74.50 91 ILE A O 1
ATOM 675 N N . SER A 1 92 ? 16.862 -13.473 -10.713 1.00 74.12 92 SER A N 1
ATOM 676 C CA . SER A 1 92 ? 16.727 -14.672 -11.548 1.00 74.12 92 SER A CA 1
ATOM 677 C C . SER A 1 92 ? 15.282 -14.964 -11.956 1.00 74.12 92 SER A C 1
ATOM 679 O O . SER A 1 92 ? 15.046 -15.339 -13.102 1.00 74.12 92 SER A O 1
ATOM 681 N N . ALA A 1 93 ? 14.314 -14.756 -11.056 1.00 70.06 93 ALA A N 1
ATOM 682 C CA . ALA A 1 93 ? 12.891 -14.966 -11.345 1.00 70.06 93 ALA A CA 1
ATOM 683 C C . ALA A 1 93 ? 12.372 -14.025 -12.442 1.00 70.06 93 ALA A C 1
ATOM 685 O O . ALA A 1 9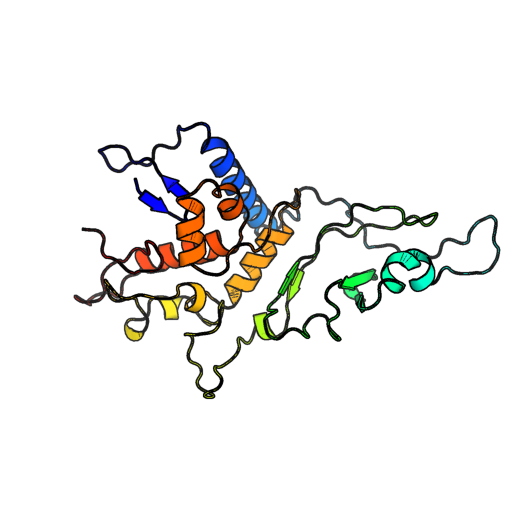3 ? 11.575 -14.425 -13.284 1.00 70.06 93 ALA A O 1
ATOM 686 N N . LEU A 1 94 ? 12.887 -12.796 -12.459 1.00 71.94 94 LEU A N 1
ATOM 687 C CA . LEU A 1 94 ? 12.588 -11.793 -13.468 1.00 71.94 94 LEU A CA 1
ATOM 688 C C . LEU A 1 94 ? 13.608 -11.811 -14.600 1.00 71.94 94 LEU A C 1
ATOM 690 O O . LEU A 1 94 ? 13.575 -10.893 -15.389 1.00 71.94 94 LEU A O 1
ATOM 694 N N . LYS A 1 95 ? 14.567 -12.746 -14.659 1.00 72.62 95 LYS A N 1
ATOM 695 C CA . LYS A 1 95 ? 15.699 -12.736 -15.612 1.00 72.62 95 LYS A CA 1
ATOM 696 C C . LYS A 1 95 ? 16.171 -11.310 -15.977 1.00 72.62 95 LYS A C 1
ATOM 698 O O . LYS A 1 95 ? 16.312 -10.980 -17.156 1.00 72.62 95 LYS A O 1
ATOM 703 N N . GLY A 1 96 ? 16.343 -10.452 -14.970 1.00 74.94 96 GLY A N 1
ATOM 704 C CA . GLY A 1 96 ? 16.435 -9.007 -15.166 1.00 74.94 96 GLY A CA 1
ATOM 705 C C . GLY A 1 96 ? 17.216 -8.298 -14.068 1.00 74.94 96 GLY A C 1
ATOM 706 O O . GLY A 1 96 ? 17.425 -8.842 -12.983 1.00 74.94 96 GLY A O 1
ATOM 707 N N . TRP A 1 97 ? 17.655 -7.074 -14.366 1.00 75.69 97 TRP A N 1
ATOM 708 C CA . TRP A 1 97 ? 18.401 -6.222 -13.440 1.00 75.69 97 TRP A CA 1
ATOM 709 C C . TRP A 1 97 ? 17.505 -5.161 -12.809 1.00 75.69 97 TRP A C 1
ATOM 711 O O . TRP A 1 97 ? 16.709 -4.521 -13.494 1.00 75.69 97 TRP A O 1
ATOM 721 N N . ILE A 1 98 ? 17.700 -4.931 -11.515 1.00 77.00 98 ILE A N 1
ATOM 722 C CA . ILE A 1 98 ? 17.145 -3.791 -10.783 1.00 77.00 98 ILE A CA 1
ATOM 723 C C . ILE A 1 98 ? 18.277 -2.845 -10.448 1.00 77.00 98 ILE A C 1
ATOM 725 O O . ILE A 1 98 ? 19.341 -3.297 -10.032 1.00 77.00 98 ILE A O 1
ATOM 729 N N . PHE A 1 99 ? 18.009 -1.549 -10.564 1.00 75.94 99 PHE A N 1
ATOM 730 C CA . PHE A 1 99 ? 18.913 -0.487 -10.148 1.00 75.94 99 PHE A CA 1
ATOM 731 C C . PHE A 1 99 ? 18.273 0.286 -8.996 1.00 75.94 99 PHE A C 1
ATOM 733 O O . PHE A 1 99 ? 17.269 0.968 -9.192 1.00 75.94 99 PHE A O 1
ATOM 740 N N . ASP A 1 100 ? 18.852 0.183 -7.802 1.00 74.38 100 ASP A N 1
ATOM 741 C CA . ASP A 1 100 ? 18.450 0.979 -6.645 1.00 74.38 100 ASP A CA 1
ATOM 742 C C . ASP A 1 100 ? 19.281 2.263 -6.591 1.00 74.38 100 ASP A C 1
ATOM 744 O O . ASP A 1 100 ? 20.511 2.227 -6.522 1.00 74.38 100 ASP A O 1
ATOM 748 N N . SER A 1 101 ? 18.604 3.410 -6.625 1.00 70.00 101 SER A N 1
ATOM 749 C CA . SER A 1 101 ? 19.217 4.734 -6.496 1.00 70.00 101 SER A CA 1
ATOM 750 C C . SER A 1 101 ? 19.541 5.155 -5.076 1.00 70.00 101 SER A C 1
ATOM 752 O O . SER A 1 101 ? 20.091 6.232 -4.880 1.00 70.00 101 SER A O 1
ATOM 754 N N . ASN A 1 102 ? 19.208 4.330 -4.088 1.00 65.62 102 ASN A N 1
ATOM 755 C CA . ASN A 1 102 ? 19.361 4.674 -2.683 1.00 65.62 102 ASN A CA 1
ATOM 756 C C . ASN A 1 102 ? 20.610 4.083 -2.011 1.00 65.62 102 ASN A C 1
ATOM 758 O O . ASN A 1 102 ? 20.754 4.235 -0.798 1.00 65.62 102 ASN A O 1
ATOM 762 N N . GLY A 1 103 ? 21.492 3.407 -2.753 1.00 60.88 103 GLY A N 1
ATOM 763 C CA . GLY A 1 103 ? 22.811 2.991 -2.263 1.00 60.88 103 GLY A CA 1
ATOM 764 C C . GLY A 1 103 ? 22.836 1.980 -1.118 1.00 60.88 103 GLY A C 1
ATOM 765 O O . GLY A 1 103 ? 23.812 1.941 -0.372 1.00 60.88 103 GLY A O 1
ATOM 766 N N . ALA A 1 104 ? 21.807 1.143 -0.962 1.00 62.53 104 ALA A N 1
ATOM 767 C CA . ALA A 1 104 ? 21.780 0.120 0.085 1.00 62.53 104 ALA A CA 1
ATOM 768 C C . ALA A 1 104 ? 22.502 -1.170 -0.338 1.00 62.53 104 ALA A C 1
ATOM 770 O O . ALA A 1 104 ? 22.079 -1.802 -1.302 1.00 62.53 104 ALA A O 1
ATOM 771 N N . THR A 1 105 ? 23.532 -1.611 0.411 1.00 66.75 105 THR A N 1
ATOM 772 C CA . THR A 1 105 ? 24.340 -2.834 0.140 1.00 66.75 105 THR A CA 1
ATOM 773 C C . THR A 1 105 ? 23.508 -4.092 -0.133 1.00 66.75 105 THR A C 1
ATOM 775 O O . THR A 1 105 ? 23.996 -5.034 -0.752 1.00 66.75 105 THR A O 1
ATOM 778 N N . THR A 1 106 ? 22.252 -4.110 0.313 1.00 73.44 106 THR A N 1
ATOM 779 C CA . THR A 1 106 ? 21.224 -5.084 -0.055 1.00 73.44 106 THR A CA 1
ATOM 780 C C . THR A 1 106 ? 19.903 -4.358 -0.345 1.00 73.44 106 THR A C 1
ATOM 782 O O . THR A 1 106 ? 19.628 -3.320 0.257 1.00 73.44 106 THR A O 1
ATOM 785 N N . LEU A 1 107 ? 19.036 -4.938 -1.192 1.00 74.44 107 LEU A N 1
ATOM 786 C CA . LEU A 1 107 ? 17.683 -4.412 -1.483 1.00 74.44 107 LEU A CA 1
ATOM 787 C C . LEU A 1 107 ? 16.818 -4.178 -0.227 1.00 74.44 107 LEU A C 1
ATOM 789 O O . LEU A 1 107 ? 15.874 -3.399 -0.267 1.00 74.44 107 LEU A O 1
ATOM 793 N N . CYS A 1 108 ? 17.146 -4.844 0.884 1.00 79.31 108 CYS A N 1
ATOM 794 C CA . CYS A 1 108 ? 16.463 -4.752 2.177 1.00 79.31 108 CYS A CA 1
ATOM 795 C C . CYS A 1 108 ? 17.392 -4.259 3.298 1.00 79.31 108 CYS A C 1
ATOM 797 O O . CYS A 1 108 ? 17.208 -4.600 4.465 1.00 79.31 108 CYS A O 1
ATOM 799 N N . GLY A 1 109 ? 18.432 -3.496 2.949 1.00 71.06 109 GLY A N 1
ATOM 800 C CA . GLY A 1 109 ? 19.466 -3.063 3.893 1.00 71.06 109 GLY A CA 1
ATOM 801 C C . GLY A 1 109 ? 19.038 -1.907 4.796 1.00 71.06 109 GLY A C 1
ATOM 802 O O . GLY A 1 109 ? 19.646 -1.680 5.840 1.00 71.06 109 GLY A O 1
ATOM 803 N N . LYS A 1 110 ? 17.981 -1.178 4.421 1.00 75.00 110 LYS A N 1
ATOM 804 C CA . LYS A 1 110 ? 17.429 -0.089 5.230 1.00 75.00 110 LYS A CA 1
ATOM 805 C C . LYS A 1 110 ? 16.567 -0.650 6.355 1.00 75.00 110 LYS A C 1
ATOM 807 O O . LYS A 1 110 ? 15.637 -1.414 6.119 1.00 75.00 110 LYS A O 1
ATOM 812 N N . ILE A 1 111 ? 16.829 -0.193 7.578 1.00 68.12 111 ILE A N 1
ATOM 813 C CA . ILE A 1 111 ? 16.075 -0.605 8.767 1.00 68.12 111 ILE A CA 1
ATOM 814 C C . ILE A 1 111 ? 14.581 -0.234 8.660 1.00 68.12 111 ILE A C 1
ATOM 816 O O . ILE A 1 111 ? 13.716 -0.953 9.139 1.00 68.12 111 ILE A O 1
ATOM 820 N N . SER A 1 112 ? 14.233 0.853 7.986 1.00 73.31 112 SER A N 1
ATOM 821 C CA . SER A 1 112 ? 12.838 1.273 7.839 1.00 73.31 112 SER A CA 1
ATOM 822 C C . SER A 1 112 ? 12.101 0.620 6.665 1.00 73.31 112 SER A C 1
ATOM 824 O O . SER A 1 112 ? 10.918 0.887 6.495 1.00 73.31 112 SER A O 1
ATOM 826 N N . LEU A 1 113 ? 12.761 -0.207 5.846 1.00 79.12 113 LEU A N 1
ATOM 827 C CA . LEU A 1 113 ? 12.157 -0.740 4.625 1.00 79.12 113 LEU A CA 1
ATOM 828 C C . LEU A 1 113 ? 11.465 -2.083 4.885 1.00 79.12 113 LEU A C 1
ATOM 830 O O . LEU A 1 113 ? 12.114 -3.083 5.205 1.00 79.12 113 LEU A O 1
ATOM 834 N N . TYR A 1 114 ? 10.145 -2.095 4.722 1.00 83.56 114 TYR A N 1
ATOM 835 C CA . TYR A 1 114 ? 9.317 -3.299 4.819 1.00 83.56 114 TYR A CA 1
ATOM 836 C C . TYR A 1 114 ? 9.130 -3.939 3.450 1.00 83.56 114 TYR A C 1
ATOM 838 O O . TYR A 1 114 ? 9.282 -5.149 3.303 1.00 83.56 114 TYR A O 1
ATOM 846 N N . ALA A 1 115 ? 8.870 -3.126 2.441 1.00 87.69 115 ALA A N 1
ATOM 847 C CA . ALA A 1 115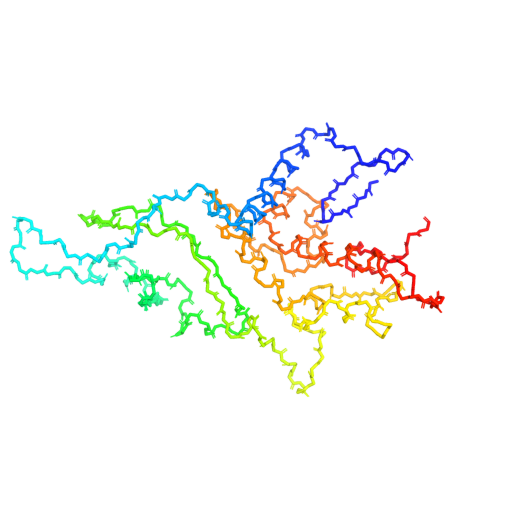 ? 8.735 -3.539 1.063 1.00 87.69 115 ALA A CA 1
ATOM 848 C C . ALA A 1 115 ? 8.978 -2.334 0.154 1.00 87.69 115 ALA A C 1
ATOM 850 O O . ALA A 1 115 ? 9.215 -1.226 0.640 1.00 87.69 115 ALA A O 1
ATOM 851 N N . ALA A 1 116 ? 9.002 -2.578 -1.149 1.00 86.50 116 ALA A N 1
ATOM 852 C CA . ALA A 1 116 ? 8.900 -1.516 -2.130 1.00 86.50 116 ALA A CA 1
ATOM 853 C C . ALA A 1 116 ? 8.381 -2.054 -3.461 1.00 86.50 116 ALA A C 1
ATOM 855 O O . ALA A 1 116 ? 8.543 -3.233 -3.803 1.00 86.50 116 ALA A O 1
ATOM 856 N N . THR A 1 117 ? 7.808 -1.141 -4.235 1.00 87.81 117 THR A N 1
ATOM 857 C CA . THR A 1 117 ? 7.303 -1.392 -5.578 1.00 87.81 117 THR A CA 1
ATOM 858 C C . THR A 1 117 ? 8.043 -0.522 -6.580 1.00 87.81 117 THR A C 1
ATOM 860 O O . THR A 1 117 ? 8.172 0.693 -6.417 1.00 87.81 117 THR A O 1
ATOM 863 N N . THR A 1 118 ? 8.540 -1.131 -7.655 1.00 81.62 118 THR A N 1
ATOM 864 C CA . THR A 1 118 ? 9.248 -0.383 -8.695 1.00 81.62 118 THR A CA 1
ATOM 865 C C . THR A 1 118 ? 8.320 0.538 -9.475 1.00 81.62 118 THR A C 1
ATOM 867 O O . THR A 1 118 ? 7.128 0.277 -9.661 1.00 81.62 118 THR A O 1
ATOM 870 N N . LYS A 1 119 ? 8.899 1.625 -9.989 1.00 79.56 119 LYS A N 1
ATOM 871 C CA . LYS A 1 119 ? 8.308 2.372 -11.100 1.00 79.56 119 LYS A CA 1
ATOM 872 C C . LYS A 1 119 ? 8.468 1.560 -12.383 1.00 79.56 119 LYS A C 1
ATOM 874 O O . LYS A 1 119 ? 9.480 0.883 -12.565 1.00 79.56 119 LYS A O 1
ATOM 879 N N . ARG A 1 120 ? 7.491 1.654 -13.282 1.00 76.25 120 ARG A N 1
ATOM 880 C CA . ARG A 1 120 ? 7.595 1.077 -14.625 1.00 76.25 120 ARG A CA 1
ATOM 881 C C . ARG A 1 120 ? 8.690 1.830 -15.374 1.00 76.25 120 ARG A C 1
ATOM 883 O O . ARG A 1 120 ? 8.701 3.063 -15.393 1.00 76.25 120 ARG A O 1
ATOM 890 N N . SER A 1 121 ? 9.593 1.097 -16.022 1.00 73.19 121 SER A N 1
ATOM 891 C CA . SER A 1 121 ? 10.543 1.732 -16.936 1.00 73.19 121 SER A CA 1
ATOM 892 C C . SER A 1 121 ? 9.789 2.275 -18.146 1.00 73.19 121 SER A C 1
ATOM 894 O O . SER A 1 121 ? 9.072 1.534 -18.815 1.00 73.19 121 SER A O 1
ATOM 896 N N . THR A 1 122 ? 9.956 3.561 -18.443 1.00 68.19 122 THR A N 1
ATOM 897 C CA . THR A 1 122 ? 9.440 4.177 -19.676 1.00 68.19 122 THR A CA 1
ATOM 898 C C . THR A 1 122 ? 10.465 4.160 -20.810 1.00 68.19 122 THR A C 1
ATOM 900 O O . THR A 1 122 ? 10.123 4.480 -21.944 1.00 68.19 122 THR A O 1
ATOM 903 N N . ALA A 1 123 ? 11.714 3.778 -20.524 1.00 66.88 123 ALA A N 1
ATOM 904 C CA . ALA A 1 123 ? 12.783 3.694 -21.508 1.00 66.88 123 ALA A CA 1
ATOM 905 C C . ALA A 1 123 ? 12.860 2.276 -22.086 1.00 66.88 123 ALA A C 1
ATOM 907 O O . ALA A 1 123 ? 13.296 1.354 -21.393 1.00 66.88 123 ALA A O 1
ATOM 908 N N . SER A 1 124 ? 12.442 2.126 -23.344 1.00 65.50 124 SER A N 1
ATOM 909 C CA . SER A 1 124 ? 12.594 0.905 -24.151 1.00 65.50 124 SER A CA 1
ATOM 910 C C . SER A 1 124 ? 13.916 0.852 -24.919 1.00 65.50 124 SER A C 1
ATOM 912 O O . SER A 1 124 ? 14.182 -0.108 -25.636 1.00 65.50 124 SER A O 1
ATOM 914 N N . GLU A 1 125 ? 14.728 1.904 -24.825 1.00 64.31 125 GLU A N 1
ATOM 915 C CA . GLU A 1 125 ? 16.043 2.006 -25.451 1.00 64.31 125 GLU A CA 1
ATOM 916 C C . GLU A 1 125 ? 16.967 2.780 -24.506 1.00 64.31 125 GLU A C 1
ATOM 918 O O . GLU A 1 125 ? 16.561 3.774 -23.895 1.00 64.31 125 GLU A O 1
ATOM 923 N N . ILE A 1 126 ? 18.200 2.302 -24.348 1.00 67.94 126 ILE A N 1
ATOM 924 C CA . ILE A 1 126 ? 19.264 3.017 -23.642 1.00 67.94 126 ILE A CA 1
ATOM 925 C C . ILE A 1 126 ? 20.438 3.110 -24.603 1.00 67.94 126 ILE A C 1
ATOM 927 O O . ILE A 1 126 ? 21.030 2.092 -24.966 1.00 67.94 126 ILE A O 1
ATOM 931 N N . ASP A 1 127 ? 20.738 4.340 -25.021 1.00 70.25 127 ASP A N 1
ATOM 932 C CA . ASP A 1 127 ? 21.648 4.618 -26.131 1.00 70.25 127 ASP A CA 1
ATOM 933 C C . ASP A 1 127 ? 21.196 3.882 -27.410 1.00 70.25 127 ASP A C 1
ATOM 935 O O . ASP A 1 127 ? 20.078 4.098 -27.872 1.00 70.25 127 ASP A O 1
ATOM 939 N N . THR A 1 128 ? 22.015 2.987 -27.960 1.00 67.31 128 THR A N 1
ATOM 940 C CA . THR A 1 128 ? 21.694 2.190 -29.157 1.00 67.31 128 THR A CA 1
ATOM 941 C C . THR A 1 128 ? 21.086 0.822 -28.833 1.00 67.31 128 THR A C 1
ATOM 943 O O . THR A 1 128 ? 20.745 0.056 -29.737 1.00 67.31 128 THR A O 1
ATOM 946 N N . VAL A 1 129 ? 20.935 0.487 -27.548 1.00 65.62 129 VAL A N 1
ATOM 947 C CA . VAL A 1 129 ? 20.531 -0.848 -27.104 1.00 65.62 129 VAL A CA 1
ATOM 948 C C . VAL A 1 129 ? 19.042 -0.867 -26.761 1.00 65.62 129 VAL A C 1
ATOM 950 O O . VAL A 1 129 ? 18.595 -0.221 -25.812 1.00 65.62 129 VAL A O 1
ATOM 953 N N . LYS A 1 130 ? 18.271 -1.664 -27.509 1.00 68.75 130 LYS A N 1
ATOM 954 C CA . LYS A 1 130 ? 16.838 -1.884 -27.260 1.00 68.75 130 LYS A CA 1
ATOM 955 C C . LYS A 1 130 ? 16.609 -2.724 -26.024 1.00 68.75 130 LYS A C 1
ATOM 957 O O . LYS A 1 130 ? 16.976 -3.897 -26.021 1.00 68.75 130 LYS A O 1
ATOM 962 N N . THR A 1 131 ? 15.964 -2.152 -25.017 1.00 66.12 131 THR A N 1
ATOM 963 C CA . THR A 1 131 ? 15.673 -2.794 -23.742 1.00 66.12 131 THR A CA 1
ATOM 964 C C . THR A 1 131 ? 14.233 -3.277 -23.655 1.00 66.12 131 THR A C 1
ATOM 966 O O . THR A 1 131 ? 13.300 -2.611 -24.096 1.00 66.12 131 THR A O 1
ATOM 969 N N . ASN A 1 132 ? 14.032 -4.446 -23.040 1.00 62.75 132 ASN A N 1
ATOM 970 C CA . ASN A 1 132 ? 12.701 -4.761 -22.540 1.00 62.75 132 ASN A CA 1
ATOM 971 C C . ASN A 1 132 ? 12.453 -3.956 -21.278 1.00 62.75 132 ASN A C 1
ATOM 973 O O . ASN A 1 132 ? 13.292 -3.914 -20.372 1.00 62.75 132 ASN A O 1
ATOM 977 N N . THR A 1 133 ? 11.277 -3.357 -21.212 1.00 64.12 133 THR A N 1
ATOM 978 C CA . THR A 1 133 ? 10.761 -2.789 -19.983 1.00 64.12 133 THR A CA 1
ATOM 979 C C . THR A 1 133 ? 9.982 -3.872 -19.261 1.00 64.12 133 THR A C 1
ATOM 981 O O . THR A 1 133 ? 9.125 -4.545 -19.828 1.00 64.12 133 THR A O 1
ATOM 984 N N . PHE A 1 134 ? 10.313 -4.063 -17.992 1.00 65.62 134 PHE A N 1
ATOM 985 C CA . PHE A 1 134 ? 9.422 -4.775 -17.102 1.00 65.62 134 PHE A CA 1
ATOM 986 C C . PHE A 1 134 ? 8.289 -3.846 -16.713 1.00 65.62 134 PHE A C 1
ATOM 988 O O . PHE A 1 134 ? 8.490 -2.637 -16.528 1.00 65.62 134 PHE A O 1
ATOM 995 N N . ASP A 1 135 ? 7.117 -4.439 -16.527 1.00 71.19 135 ASP A N 1
ATOM 996 C CA . ASP A 1 135 ? 6.111 -3.821 -15.690 1.00 71.19 135 ASP A CA 1
ATOM 997 C C . ASP A 1 135 ? 6.625 -3.655 -14.251 1.00 71.19 135 ASP A C 1
ATOM 999 O O . ASP A 1 135 ? 7.765 -3.976 -13.898 1.00 71.19 135 ASP A O 1
ATOM 1003 N N . ARG A 1 136 ? 5.775 -3.098 -13.402 1.00 80.25 136 ARG A N 1
ATOM 1004 C CA . ARG A 1 136 ? 6.079 -2.927 -11.986 1.00 80.25 136 ARG A CA 1
ATOM 1005 C C . ARG A 1 136 ? 6.150 -4.295 -11.306 1.00 80.25 136 ARG A C 1
ATOM 1007 O O . ARG A 1 136 ? 5.430 -5.224 -11.665 1.00 80.25 136 ARG A O 1
ATOM 1014 N N . PHE A 1 137 ? 6.994 -4.407 -10.294 1.00 81.69 137 PHE A N 1
ATOM 1015 C CA . PHE A 1 137 ? 6.990 -5.541 -9.376 1.00 81.69 137 PHE A CA 1
ATOM 1016 C C . PHE A 1 137 ? 7.228 -5.040 -7.957 1.00 81.69 137 PHE A C 1
ATOM 1018 O O . PHE A 1 137 ? 7.818 -3.978 -7.743 1.00 81.69 137 PHE A O 1
ATOM 1025 N N . THR A 1 138 ? 6.796 -5.847 -7.000 1.00 86.25 138 THR A N 1
ATOM 1026 C CA . THR A 1 138 ? 6.990 -5.607 -5.574 1.00 86.25 138 THR A CA 1
ATOM 1027 C C . THR A 1 138 ? 8.033 -6.576 -5.041 1.00 86.25 138 THR A C 1
ATOM 1029 O O . THR A 1 138 ? 8.037 -7.755 -5.406 1.00 86.25 138 THR A O 1
ATOM 1032 N N . TRP A 1 139 ? 8.899 -6.109 -4.147 1.00 85.56 139 TRP A N 1
ATOM 1033 C CA . TRP A 1 139 ? 9.690 -6.987 -3.293 1.00 85.56 139 TRP A CA 1
ATOM 1034 C C . TRP A 1 139 ? 9.339 -6.741 -1.832 1.00 85.56 139 TRP A C 1
ATOM 1036 O O . TRP A 1 139 ? 9.264 -5.604 -1.371 1.00 85.56 139 TRP A O 1
ATOM 1046 N N . LEU A 1 140 ? 9.123 -7.833 -1.104 1.00 86.00 140 LEU A N 1
ATOM 1047 C CA . LEU A 1 140 ? 8.837 -7.814 0.324 1.00 86.00 140 LEU A CA 1
ATOM 1048 C C . LEU A 1 140 ? 10.123 -8.159 1.074 1.00 86.00 140 LEU A C 1
ATOM 1050 O O . LEU A 1 140 ? 10.727 -9.209 0.838 1.00 86.00 140 LEU A O 1
ATOM 1054 N N . CYS A 1 141 ? 10.554 -7.284 1.974 1.00 84.69 141 CYS A N 1
ATOM 1055 C CA . CYS A 1 141 ? 11.683 -7.562 2.849 1.00 84.69 141 CYS A CA 1
ATOM 1056 C C . CYS A 1 141 ? 11.255 -8.492 3.991 1.00 84.69 141 CYS A C 1
ATOM 1058 O O . CYS A 1 141 ? 10.080 -8.517 4.350 1.00 84.69 141 CYS A O 1
ATOM 1060 N N . PRO A 1 142 ? 12.184 -9.219 4.641 1.00 83.38 142 PRO A N 1
ATOM 1061 C CA . PRO A 1 142 ? 11.842 -10.084 5.776 1.00 83.38 142 PRO A CA 1
ATOM 1062 C C . PRO A 1 142 ? 11.020 -9.385 6.878 1.00 83.38 142 PRO A C 1
ATOM 1064 O O . PRO A 1 142 ? 10.190 -10.009 7.534 1.00 83.38 142 PRO A O 1
ATOM 1067 N N . ARG A 1 143 ? 11.195 -8.067 7.039 1.00 77.12 143 ARG A N 1
ATOM 1068 C CA . ARG A 1 143 ? 10.445 -7.226 7.986 1.00 77.12 143 ARG A CA 1
ATOM 1069 C C . ARG A 1 143 ? 8.958 -7.089 7.668 1.00 77.12 143 ARG A C 1
ATOM 1071 O O . ARG A 1 143 ? 8.182 -6.906 8.595 1.00 77.12 143 ARG A O 1
ATOM 1078 N N . ALA A 1 144 ? 8.557 -7.244 6.404 1.00 81.00 144 ALA A N 1
ATOM 1079 C CA . ALA A 1 144 ? 7.148 -7.327 6.016 1.00 81.00 144 ALA A CA 1
ATOM 1080 C C . ALA A 1 144 ? 6.442 -8.569 6.570 1.00 81.00 144 ALA A C 1
ATOM 1082 O O . ALA A 1 144 ? 5.229 -8.654 6.454 1.00 81.00 144 ALA A O 1
ATOM 1083 N N . PHE A 1 145 ? 7.177 -9.534 7.132 1.00 81.31 145 PHE A N 1
ATOM 1084 C CA . PHE A 1 145 ? 6.621 -10.741 7.750 1.00 81.31 145 PHE A CA 1
ATOM 1085 C C . PHE A 1 145 ? 6.917 -10.817 9.249 1.00 81.31 145 PHE A C 1
ATOM 1087 O O . PHE A 1 145 ? 6.144 -11.407 9.998 1.00 81.31 145 PHE A O 1
ATOM 1094 N N . THR A 1 146 ? 8.017 -10.197 9.683 1.00 76.69 146 THR A N 1
ATOM 1095 C CA . THR A 1 146 ? 8.434 -10.144 11.086 1.00 76.69 146 THR A CA 1
ATOM 1096 C C . THR A 1 146 ? 8.797 -8.702 11.456 1.00 76.69 146 THR A C 1
ATOM 1098 O O . THR A 1 146 ? 9.963 -8.311 11.330 1.00 76.69 146 THR A O 1
ATOM 1101 N N . PRO A 1 147 ? 7.812 -7.891 11.880 1.00 65.50 147 PRO A N 1
ATOM 1102 C CA . PRO A 1 147 ? 8.018 -6.508 12.292 1.00 65.50 147 PRO A CA 1
ATOM 1103 C C . PRO A 1 147 ? 9.051 -6.397 13.410 1.00 65.50 147 PRO A C 1
ATOM 1105 O O . PRO A 1 147 ? 9.243 -7.324 14.201 1.00 65.50 147 PRO A O 1
ATOM 1108 N N . LEU A 1 148 ? 9.714 -5.244 13.491 1.00 61.97 148 LEU A N 1
ATOM 1109 C CA . LEU A 1 148 ? 10.676 -4.998 14.556 1.00 61.97 148 LEU A CA 1
ATOM 1110 C C . LEU A 1 148 ? 10.008 -5.030 15.933 1.00 61.97 148 LEU A C 1
ATOM 1112 O O . LEU A 1 148 ? 9.059 -4.301 16.203 1.00 61.97 148 LEU A O 1
ATOM 1116 N N . VAL A 1 149 ? 10.593 -5.832 16.816 1.00 54.94 149 VAL A N 1
ATOM 1117 C CA . VAL A 1 149 ? 10.393 -5.759 18.263 1.00 54.94 149 VAL A CA 1
ATOM 1118 C C . VAL A 1 149 ? 11.105 -4.496 18.761 1.00 54.94 149 VAL A C 1
ATOM 1120 O O . VAL A 1 149 ? 12.198 -4.180 18.282 1.00 54.94 149 VAL A O 1
ATOM 1123 N N . GLY A 1 150 ? 10.495 -3.750 19.686 1.00 52.19 150 GLY A N 1
ATOM 1124 C CA . GLY A 1 150 ? 11.114 -2.554 20.261 1.00 52.19 150 GLY A CA 1
ATOM 1125 C C . GLY A 1 150 ? 12.487 -2.847 20.883 1.00 52.19 150 GLY A C 1
ATOM 1126 O O . GLY A 1 150 ? 12.795 -3.982 21.244 1.00 52.19 150 GLY A O 1
ATOM 1127 N N . ASN A 1 151 ? 13.318 -1.810 21.047 1.00 44.38 151 ASN A N 1
ATOM 1128 C CA . ASN A 1 151 ? 14.665 -1.922 21.639 1.00 44.38 151 ASN A CA 1
ATOM 1129 C C . ASN A 1 151 ? 14.680 -2.511 23.068 1.00 44.38 151 ASN A C 1
ATOM 1131 O O . ASN A 1 151 ? 15.745 -2.852 23.573 1.00 44.38 151 ASN A O 1
ATOM 1135 N N . ASP A 1 152 ? 13.524 -2.620 23.725 1.00 51.41 152 ASP A N 1
ATOM 1136 C CA . ASP A 1 152 ? 13.354 -3.233 25.045 1.00 51.41 152 ASP A CA 1
ATOM 1137 C C . ASP A 1 152 ? 13.134 -4.758 24.992 1.00 51.41 152 ASP A C 1
ATOM 1139 O O . ASP A 1 152 ? 12.908 -5.384 26.027 1.00 51.41 152 ASP A O 1
ATOM 1143 N N . GLY A 1 153 ? 13.197 -5.374 23.805 1.00 42.06 153 GLY A N 1
ATOM 1144 C CA . GLY A 1 153 ? 12.975 -6.809 23.620 1.00 42.06 153 GLY A CA 1
ATOM 1145 C C . GLY A 1 153 ? 11.528 -7.242 23.869 1.00 42.06 153 GLY A C 1
ATOM 1146 O O . GLY A 1 153 ? 11.237 -8.438 23.824 1.00 42.06 153 GLY A O 1
ATOM 1147 N N . THR A 1 154 ? 10.613 -6.299 24.114 1.00 40.94 154 THR A N 1
ATOM 1148 C CA . THR A 1 154 ? 9.193 -6.591 24.279 1.00 40.94 154 THR A CA 1
ATOM 1149 C C . THR A 1 154 ? 8.488 -6.492 22.934 1.00 40.94 154 THR A C 1
ATOM 1151 O O . THR A 1 154 ? 8.676 -5.540 22.174 1.00 40.94 154 THR A O 1
ATOM 1154 N N . THR A 1 155 ? 7.633 -7.473 22.633 1.00 42.28 155 THR A N 1
ATOM 1155 C CA . THR A 1 155 ? 6.692 -7.470 21.500 1.00 42.28 155 THR A CA 1
ATOM 1156 C C . THR A 1 155 ? 5.581 -6.441 21.719 1.00 42.28 155 THR A C 1
ATOM 1158 O O . THR A 1 155 ? 4.395 -6.744 21.598 1.00 42.28 155 THR A O 1
ATOM 1161 N N . LYS A 1 156 ? 5.937 -5.220 22.116 1.00 42.72 156 LYS A N 1
ATOM 1162 C CA . LYS A 1 156 ? 5.005 -4.109 22.132 1.00 42.72 156 LYS A CA 1
ATOM 1163 C C . LYS A 1 156 ? 4.666 -3.800 20.686 1.00 42.72 156 LYS A C 1
ATOM 1165 O O . LYS A 1 156 ? 5.453 -3.185 19.973 1.00 42.72 156 LYS A O 1
ATOM 1170 N N . ALA A 1 157 ? 3.472 -4.217 20.287 1.00 44.97 157 ALA A N 1
ATOM 1171 C CA . ALA A 1 157 ? 2.802 -3.880 19.035 1.00 44.97 157 ALA A CA 1
ATOM 1172 C C . ALA A 1 157 ? 2.549 -2.361 18.863 1.00 44.97 157 ALA A C 1
ATOM 1174 O O . ALA A 1 157 ? 1.588 -1.966 18.227 1.00 44.97 157 ALA A O 1
ATOM 1175 N N . THR A 1 158 ? 3.334 -1.484 19.499 1.00 49.66 158 THR A N 1
ATOM 1176 C CA . THR A 1 158 ? 2.940 -0.097 19.781 1.00 49.66 158 THR A CA 1
ATOM 1177 C C . THR A 1 158 ? 3.949 0.948 19.309 1.00 49.66 158 THR A C 1
ATOM 1179 O O . THR A 1 158 ? 3.819 2.107 19.689 1.00 49.66 158 THR A O 1
ATOM 1182 N N . SER A 1 159 ? 4.982 0.587 18.539 1.00 56.97 159 SER A N 1
ATOM 1183 C CA . SER A 1 159 ? 5.931 1.588 18.008 1.00 56.97 159 SER A CA 1
ATOM 1184 C C . SER A 1 159 ? 6.374 1.386 16.562 1.00 56.97 159 SER A C 1
ATOM 1186 O O . SER A 1 159 ? 6.878 2.335 15.965 1.00 56.97 159 SER A O 1
ATOM 1188 N N . ALA A 1 160 ? 6.184 0.197 15.984 1.00 70.00 160 ALA A N 1
ATOM 1189 C CA . ALA A 1 160 ? 6.476 -0.061 14.580 1.00 70.00 160 ALA A CA 1
ATOM 1190 C C . ALA A 1 160 ? 5.173 -0.058 13.757 1.00 70.00 160 ALA A C 1
ATOM 1192 O O . ALA A 1 160 ? 4.212 -0.719 14.168 1.00 70.00 160 ALA A O 1
ATOM 1193 N N . PRO A 1 161 ? 5.126 0.640 12.607 1.00 76.38 161 PRO A N 1
ATOM 1194 C CA . PRO A 1 161 ? 3.985 0.554 11.705 1.00 76.38 161 PRO A CA 1
ATOM 1195 C C . PRO A 1 161 ? 3.851 -0.871 11.163 1.00 76.38 161 PRO A C 1
ATOM 1197 O O . PRO A 1 161 ? 4.846 -1.594 11.049 1.00 76.38 161 PRO A O 1
ATOM 1200 N N . HIS A 1 162 ? 2.621 -1.270 10.833 1.00 82.50 162 HIS A N 1
ATOM 1201 C CA . HIS A 1 162 ? 2.320 -2.578 10.228 1.00 82.50 162 HIS A CA 1
ATOM 1202 C C . HIS A 1 162 ? 2.809 -3.764 11.075 1.00 82.50 162 HIS A C 1
ATOM 1204 O O . HIS A 1 162 ? 3.292 -4.769 10.548 1.00 82.50 162 HIS A O 1
ATOM 1210 N N . SER A 1 163 ? 2.735 -3.641 12.404 1.00 76.56 163 SER A N 1
ATOM 1211 C CA . SER A 1 163 ? 3.317 -4.626 13.317 1.00 76.56 163 SER A CA 1
ATOM 1212 C C . SER A 1 163 ? 2.317 -5.579 13.967 1.00 76.56 163 SER A C 1
ATOM 1214 O O . SER A 1 163 ? 2.721 -6.596 14.540 1.00 76.56 163 SER A O 1
ATOM 1216 N N . ALA A 1 164 ? 1.017 -5.305 13.852 1.00 79.00 164 ALA A N 1
ATOM 1217 C CA . ALA A 1 164 ? -0.001 -6.142 14.465 1.00 79.00 164 ALA A CA 1
ATOM 1218 C C . ALA A 1 164 ? -0.147 -7.482 13.705 1.00 79.00 164 ALA A C 1
ATOM 1220 O O . ALA A 1 164 ? -0.310 -7.500 12.482 1.00 79.00 164 ALA A O 1
ATOM 1221 N N . PRO A 1 165 ? -0.112 -8.636 14.397 1.00 76.00 165 PRO A N 1
ATOM 1222 C CA . PRO A 1 165 ? -0.161 -9.936 13.730 1.00 76.00 165 PRO A CA 1
ATOM 1223 C C . PRO A 1 165 ? -1.569 -10.322 13.262 1.00 76.00 165 PRO A C 1
ATOM 1225 O O . PRO A 1 165 ? -1.711 -11.017 12.260 1.00 76.00 165 PRO A O 1
ATOM 1228 N N . LEU A 1 166 ? -2.612 -9.904 13.988 1.00 81.25 166 LEU A N 1
ATOM 1229 C CA . LEU A 1 166 ? -3.998 -10.300 13.745 1.00 81.25 166 LEU A CA 1
ATOM 1230 C C . LEU A 1 166 ? -4.943 -9.115 13.907 1.00 81.25 166 LEU A C 1
ATOM 1232 O O . LEU A 1 166 ? -4.797 -8.309 14.825 1.00 81.25 166 LEU A O 1
ATOM 1236 N N . LEU A 1 167 ? -5.976 -9.073 13.063 1.00 82.38 167 LEU A N 1
ATOM 1237 C CA . LEU A 1 167 ? -7.009 -8.037 13.120 1.00 82.38 167 LEU A CA 1
ATOM 1238 C C . LEU A 1 167 ? -7.828 -8.099 14.413 1.00 82.38 167 LEU A C 1
ATOM 1240 O O . LEU A 1 167 ? -8.242 -7.072 14.943 1.00 82.38 167 LEU A O 1
ATOM 1244 N N . SER A 1 168 ? -8.003 -9.301 14.969 1.00 84.81 168 SER A N 1
ATOM 1245 C CA . SER A 1 168 ? -8.665 -9.503 16.260 1.00 84.81 168 SER A CA 1
ATOM 1246 C C . SER A 1 168 ? -7.949 -8.795 17.409 1.00 84.81 168 SER A C 1
ATOM 1248 O O . SER A 1 168 ? -8.594 -8.440 18.389 1.00 84.81 168 SER A O 1
ATOM 1250 N N . THR A 1 169 ? -6.638 -8.555 17.296 1.00 81.62 169 THR A N 1
ATOM 1251 C CA . THR A 1 169 ? -5.881 -7.809 18.307 1.00 81.62 169 THR A CA 1
ATOM 1252 C C . THR A 1 169 ? -6.343 -6.358 18.376 1.00 81.62 169 THR A C 1
ATOM 1254 O O . THR A 1 169 ? -6.495 -5.838 19.472 1.00 81.62 169 THR A O 1
ATOM 1257 N N . ALA A 1 170 ? -6.652 -5.722 17.242 1.00 81.56 170 ALA A N 1
ATOM 1258 C CA . ALA A 1 170 ? -7.103 -4.327 17.214 1.00 81.56 170 ALA A CA 1
ATOM 1259 C C . ALA A 1 170 ? -8.456 -4.112 17.918 1.00 81.56 170 ALA A C 1
ATOM 1261 O O . ALA A 1 170 ? -8.763 -2.995 18.331 1.00 81.56 170 ALA A O 1
ATOM 1262 N N . VAL A 1 171 ? -9.252 -5.179 18.069 1.00 88.25 171 VAL A N 1
ATOM 1263 C CA . VAL A 1 171 ? -10.586 -5.138 18.690 1.00 88.25 171 VAL A CA 1
ATOM 1264 C C . VAL A 1 171 ? -10.690 -5.914 20.003 1.00 88.25 171 VAL A C 1
ATOM 1266 O O . VAL A 1 171 ? -11.763 -6.005 20.595 1.00 88.25 171 VAL A O 1
ATOM 1269 N N . ALA A 1 172 ? -9.579 -6.465 20.492 1.00 87.81 172 ALA A N 1
ATOM 1270 C CA . ALA A 1 172 ? -9.530 -7.100 21.801 1.00 87.81 172 ALA A CA 1
ATOM 1271 C C . ALA A 1 172 ? -9.713 -6.049 22.904 1.00 87.81 172 ALA A C 1
ATOM 1273 O O . ALA A 1 172 ? -9.174 -4.953 22.794 1.00 87.81 172 ALA A O 1
ATOM 1274 N N . TYR A 1 173 ? -10.413 -6.389 23.990 1.00 87.88 173 TYR A N 1
ATOM 1275 C CA . TYR A 1 173 ? -10.748 -5.451 25.074 1.00 87.88 173 TYR A CA 1
ATOM 1276 C C . TYR A 1 173 ? -9.552 -4.610 25.564 1.00 87.88 173 TYR A C 1
ATOM 1278 O O . TYR A 1 173 ? -9.654 -3.386 25.660 1.00 87.88 173 TYR A O 1
ATOM 1286 N N . ASP A 1 174 ? -8.405 -5.256 25.802 1.00 84.25 174 ASP A N 1
ATOM 1287 C CA . ASP A 1 174 ? -7.193 -4.609 26.327 1.00 84.25 174 ASP A CA 1
ATOM 1288 C C . ASP A 1 174 ? -6.513 -3.668 25.322 1.00 84.25 174 ASP A C 1
ATOM 1290 O O . ASP A 1 174 ? -5.807 -2.741 25.712 1.00 84.25 174 ASP A O 1
ATOM 1294 N N . SER A 1 175 ? -6.707 -3.912 24.026 1.00 81.75 175 SER A N 1
ATOM 1295 C CA . SER A 1 175 ? -6.097 -3.141 22.933 1.00 81.75 175 SER A CA 1
ATOM 1296 C C . SER A 1 175 ? -7.067 -2.142 22.302 1.00 81.75 175 SER A C 1
ATOM 1298 O O . SER A 1 175 ? -6.630 -1.196 21.648 1.00 81.75 175 SER A O 1
ATOM 1300 N N . TYR A 1 176 ? -8.374 -2.331 22.503 1.00 87.25 176 TYR A N 1
ATOM 1301 C CA . TYR A 1 176 ? -9.402 -1.491 21.914 1.00 87.25 176 TYR A CA 1
ATOM 1302 C C . TYR A 1 176 ? -9.290 -0.059 22.464 1.00 87.25 176 TYR A C 1
ATOM 1304 O O . TYR A 1 176 ? -9.193 0.127 23.684 1.00 87.25 176 TYR A O 1
ATOM 1312 N N . PRO A 1 177 ? -9.338 0.969 21.606 1.00 86.31 177 PRO A N 1
ATOM 1313 C CA . PRO A 1 177 ? -9.268 2.365 22.017 1.00 86.31 177 PRO A CA 1
ATOM 1314 C C . PRO A 1 177 ? -10.293 2.783 23.075 1.00 86.31 177 PRO A C 1
ATOM 1316 O O . PRO A 1 177 ? -11.495 2.611 22.898 1.00 86.31 177 PRO A O 1
ATOM 1319 N N . SER A 1 178 ? -9.834 3.409 24.159 1.00 85.12 178 SER A N 1
ATOM 1320 C CA . SER A 1 178 ? -10.734 4.160 25.043 1.00 85.12 178 SER A CA 1
ATOM 1321 C C . SER A 1 178 ? -10.941 5.564 24.490 1.00 85.12 178 SER A C 1
ATOM 1323 O O . SER A 1 178 ? -9.958 6.232 24.169 1.00 85.12 178 SER A O 1
ATOM 1325 N N . ALA A 1 179 ? -12.186 6.038 24.445 1.00 79.94 179 ALA A N 1
ATOM 1326 C CA . ALA A 1 179 ? -12.503 7.389 23.991 1.00 79.94 179 ALA A CA 1
ATOM 1327 C C . ALA A 1 179 ? -11.654 8.462 24.701 1.00 79.94 179 ALA A C 1
ATOM 1329 O O . ALA A 1 179 ? -11.379 8.373 25.897 1.00 79.94 179 ALA A O 1
ATOM 1330 N N . GLY A 1 180 ? -11.211 9.466 23.946 1.00 77.12 180 GLY A N 1
ATOM 1331 C CA . GLY A 1 180 ? -10.315 10.525 24.416 1.00 77.12 180 GLY A CA 1
ATOM 1332 C C . GLY A 1 180 ? -8.832 10.143 24.429 1.00 77.12 180 GLY A C 1
ATOM 1333 O O . GLY A 1 180 ? -7.991 10.996 24.710 1.00 77.12 180 GLY A O 1
ATOM 1334 N N . THR A 1 181 ? -8.476 8.898 24.093 1.00 80.44 181 THR A N 1
ATOM 1335 C CA . THR A 1 181 ? -7.076 8.452 24.066 1.00 80.44 181 THR A CA 1
ATOM 1336 C C . THR A 1 181 ? -6.463 8.686 22.688 1.00 80.44 181 THR A C 1
ATOM 1338 O O . THR A 1 181 ? -7.055 8.335 21.660 1.00 80.44 181 THR A O 1
ATOM 1341 N N . ARG A 1 182 ? -5.250 9.254 22.656 1.00 76.62 182 ARG A N 1
ATOM 1342 C CA . ARG A 1 182 ? -4.439 9.341 21.434 1.00 76.62 182 ARG A CA 1
ATOM 1343 C C . ARG A 1 182 ? -3.841 7.974 21.129 1.00 76.62 182 ARG A C 1
ATOM 1345 O O . ARG A 1 182 ? -3.151 7.412 21.976 1.00 76.62 182 ARG A O 1
ATOM 1352 N N . ILE A 1 183 ? -4.091 7.455 19.932 1.00 75.00 183 ILE A N 1
ATOM 1353 C CA . ILE A 1 183 ? -3.609 6.136 19.511 1.00 75.00 183 ILE A CA 1
ATOM 1354 C C . ILE A 1 183 ? -3.033 6.263 18.108 1.00 75.00 183 ILE A C 1
ATOM 1356 O O . ILE A 1 183 ? -3.682 6.796 17.213 1.00 75.00 183 ILE A O 1
ATOM 1360 N N . GLY A 1 184 ? -1.815 5.756 17.917 1.00 75.69 184 GLY A N 1
ATOM 1361 C CA . GLY A 1 184 ? -1.250 5.591 16.582 1.00 75.69 184 GLY A CA 1
ATOM 1362 C C . GLY A 1 184 ? -1.942 4.426 15.887 1.00 75.69 184 GLY A C 1
ATOM 1363 O O . GLY A 1 184 ? -1.612 3.273 16.158 1.00 75.69 184 GLY A O 1
ATOM 1364 N N . LEU A 1 185 ? -2.932 4.702 15.035 1.00 80.88 185 LEU A N 1
ATOM 1365 C CA . LEU A 1 185 ? -3.618 3.664 14.252 1.00 80.88 185 LEU A CA 1
ATOM 1366 C C . LEU A 1 185 ? -2.643 2.848 13.392 1.00 80.88 185 LEU A C 1
ATOM 1368 O O . LEU A 1 185 ? -2.847 1.654 13.203 1.00 80.88 185 LEU A O 1
ATOM 1372 N N . ASP A 1 186 ? -1.558 3.469 12.940 1.00 78.12 186 ASP A N 1
ATOM 1373 C CA . ASP A 1 186 ? -0.441 2.844 12.228 1.00 78.12 186 ASP A CA 1
ATOM 1374 C C . ASP A 1 186 ? 0.212 1.706 13.027 1.00 78.12 186 ASP A C 1
ATOM 1376 O O . ASP A 1 186 ? 0.642 0.702 12.457 1.00 78.12 186 ASP A O 1
ATOM 1380 N N . THR A 1 187 ? 0.212 1.799 14.358 1.00 76.75 187 THR A N 1
ATOM 1381 C CA . THR A 1 187 ? 0.730 0.737 15.237 1.00 76.75 187 THR A CA 1
ATOM 1382 C C . THR A 1 187 ? -0.223 -0.455 15.350 1.00 76.75 187 THR A C 1
ATOM 1384 O O . THR A 1 187 ? 0.209 -1.582 15.571 1.00 76.75 187 THR A O 1
ATOM 1387 N N . LEU A 1 188 ? -1.520 -0.226 15.130 1.00 80.75 188 LEU A N 1
ATOM 1388 C CA . LEU A 1 188 ? -2.541 -1.274 15.083 1.00 80.75 188 LEU A CA 1
ATOM 1389 C C . LEU A 1 188 ? -2.683 -1.888 13.682 1.00 80.75 188 LEU A C 1
ATOM 1391 O O . LEU A 1 188 ? -3.371 -2.899 13.523 1.00 80.75 188 LEU A O 1
ATOM 1395 N N . ALA A 1 189 ? -2.056 -1.287 12.669 1.00 84.94 189 ALA A N 1
ATOM 1396 C CA . ALA A 1 189 ? -2.059 -1.811 11.317 1.00 84.94 189 ALA A CA 1
ATOM 1397 C C . ALA A 1 189 ? -1.332 -3.156 11.249 1.00 84.94 189 ALA A C 1
ATOM 1399 O O . ALA A 1 189 ? -0.348 -3.418 11.948 1.00 84.94 189 ALA A O 1
ATOM 1400 N N . LEU A 1 190 ? -1.855 -4.025 10.391 1.00 85.88 190 LEU A N 1
ATOM 1401 C CA . LEU A 1 190 ? -1.426 -5.406 10.315 1.00 85.88 190 LEU A CA 1
ATOM 1402 C C . LEU A 1 190 ? -0.146 -5.561 9.512 1.00 85.88 190 LEU A C 1
ATOM 1404 O O . LEU A 1 190 ? 0.130 -4.794 8.596 1.00 85.88 190 LEU A O 1
ATOM 1408 N N . ILE A 1 191 ? 0.552 -6.664 9.753 1.00 83.56 191 ILE A N 1
ATOM 1409 C CA . ILE A 1 191 ? 1.633 -7.137 8.880 1.00 83.56 191 ILE A CA 1
ATOM 1410 C C . ILE A 1 191 ? 1.153 -7.211 7.421 1.00 83.56 191 ILE A C 1
ATOM 1412 O O . ILE A 1 191 ? 1.815 -6.716 6.507 1.00 83.56 191 ILE A O 1
ATOM 1416 N N . SER A 1 192 ? -0.056 -7.744 7.203 1.00 83.81 192 SER A N 1
ATOM 1417 C CA . SER A 1 192 ? -0.683 -7.833 5.880 1.00 83.81 192 SER A CA 1
ATOM 1418 C C . SER A 1 192 ? -0.984 -6.474 5.242 1.00 83.81 192 SER A C 1
ATOM 1420 O O . SER A 1 192 ? -1.123 -6.409 4.020 1.00 83.81 192 SER A O 1
ATOM 1422 N N . SER A 1 193 ? -1.060 -5.391 6.024 1.00 89.12 193 SER A N 1
ATOM 1423 C CA . SER A 1 193 ? -1.239 -4.039 5.488 1.00 89.12 193 SER A CA 1
ATOM 1424 C C . SER A 1 193 ? -0.065 -3.616 4.614 1.00 89.12 193 SER A C 1
ATOM 1426 O O . SER A 1 193 ? -0.284 -2.934 3.620 1.00 89.12 193 SER A O 1
ATOM 1428 N N . THR A 1 194 ? 1.149 -4.105 4.897 1.00 88.75 194 THR A N 1
ATOM 1429 C CA . THR A 1 194 ? 2.314 -3.892 4.022 1.00 88.75 194 THR A CA 1
ATOM 1430 C C . THR A 1 194 ? 2.044 -4.415 2.617 1.00 88.75 194 THR A C 1
ATOM 1432 O O . THR A 1 194 ? 2.296 -3.721 1.642 1.00 88.75 194 THR A O 1
ATOM 1435 N N . LEU A 1 195 ? 1.484 -5.621 2.487 1.00 87.75 195 LEU A N 1
ATOM 1436 C CA . LEU A 1 195 ? 1.171 -6.163 1.167 1.00 87.75 195 LEU A CA 1
ATOM 1437 C C . LEU A 1 195 ? 0.110 -5.315 0.462 1.00 87.75 195 LEU A C 1
ATOM 1439 O O . LEU A 1 195 ? 0.276 -4.997 -0.709 1.00 87.75 195 LEU A O 1
ATOM 1443 N N . TYR A 1 196 ? -0.963 -4.936 1.159 1.00 90.00 196 TYR A N 1
ATOM 1444 C CA . TYR A 1 196 ? -2.001 -4.094 0.563 1.00 90.00 196 TYR A CA 1
ATOM 1445 C C . TYR A 1 196 ? -1.441 -2.748 0.080 1.00 90.00 196 TYR A C 1
ATOM 1447 O O . TYR A 1 196 ? -1.722 -2.337 -1.045 1.00 90.00 196 TYR A O 1
ATOM 1455 N N . HIS A 1 197 ? -0.612 -2.104 0.903 1.00 92.94 197 HIS A N 1
ATOM 1456 C CA . HIS A 1 197 ? 0.084 -0.862 0.580 1.00 92.94 197 HIS A CA 1
ATOM 1457 C C . HIS A 1 197 ? 0.889 -1.000 -0.722 1.00 92.94 197 HIS A C 1
ATOM 1459 O O . HIS A 1 197 ? 0.752 -0.196 -1.642 1.00 92.94 197 HIS A O 1
ATOM 1465 N N . GLU A 1 198 ? 1.655 -2.079 -0.868 1.00 91.06 198 GLU A N 1
ATOM 1466 C CA . GLU A 1 198 ? 2.429 -2.306 -2.089 1.00 91.06 198 GLU A CA 1
ATOM 1467 C C . GLU A 1 198 ? 1.568 -2.662 -3.304 1.00 91.06 198 GLU A C 1
ATOM 1469 O O . GLU A 1 198 ? 1.857 -2.225 -4.416 1.00 91.06 198 GLU A O 1
ATOM 1474 N N . LEU A 1 199 ? 0.484 -3.425 -3.127 1.00 90.38 199 LEU A N 1
ATOM 1475 C CA . LEU A 1 199 ? -0.450 -3.724 -4.219 1.00 90.38 199 LEU A CA 1
ATOM 1476 C C . LEU A 1 199 ? -1.116 -2.454 -4.754 1.00 90.38 199 LEU A C 1
ATOM 1478 O O . LEU A 1 199 ? -1.368 -2.343 -5.958 1.00 90.38 199 LEU A O 1
ATOM 1482 N N . PHE A 1 200 ? -1.370 -1.485 -3.879 1.00 92.44 200 PHE A N 1
ATOM 1483 C CA . PHE A 1 200 ? -1.891 -0.180 -4.261 1.00 92.44 200 PHE A CA 1
ATOM 1484 C C . PHE A 1 200 ? -0.922 0.561 -5.190 1.00 92.44 200 PHE A C 1
ATOM 1486 O O . PHE A 1 200 ? -1.337 1.074 -6.230 1.00 92.44 200 PHE A O 1
ATOM 1493 N N . HIS A 1 201 ? 0.380 0.545 -4.888 1.00 92.31 201 HIS A N 1
ATOM 1494 C CA . HIS A 1 201 ? 1.388 1.027 -5.829 1.00 92.31 201 HIS A CA 1
ATOM 1495 C C . HIS A 1 201 ? 1.413 0.199 -7.104 1.00 92.31 201 HIS A C 1
ATOM 1497 O O . HIS A 1 201 ? 1.385 0.755 -8.195 1.00 92.31 201 HIS A O 1
ATOM 1503 N N . LEU A 1 202 ? 1.469 -1.124 -6.995 1.00 89.69 202 LEU A N 1
ATOM 1504 C CA . LEU A 1 202 ? 1.661 -2.022 -8.132 1.00 89.69 202 LEU A CA 1
ATOM 1505 C C . LEU A 1 202 ? 0.582 -1.845 -9.207 1.00 89.69 202 LEU A C 1
ATOM 1507 O O . LEU A 1 202 ? 0.881 -1.870 -10.400 1.00 89.69 202 LEU A O 1
ATOM 1511 N N . THR A 1 203 ? -0.659 -1.638 -8.776 1.00 88.38 203 THR A N 1
ATOM 1512 C CA . THR A 1 203 ? -1.837 -1.521 -9.647 1.00 88.38 203 THR A CA 1
ATOM 1513 C C . THR A 1 203 ? -2.061 -0.115 -10.207 1.00 88.38 203 THR A C 1
ATOM 1515 O O . THR A 1 203 ? -2.924 0.087 -11.062 1.00 88.38 203 THR A O 1
ATOM 1518 N N . ASP A 1 204 ? -1.259 0.866 -9.794 1.00 89.31 204 ASP A N 1
ATOM 1519 C CA . ASP A 1 204 ? -1.304 2.216 -10.336 1.00 89.31 204 ASP A CA 1
ATOM 1520 C C . ASP A 1 204 ? -0.571 2.309 -11.685 1.00 89.31 204 ASP A C 1
ATOM 1522 O O . ASP A 1 204 ? 0.632 2.576 -11.769 1.00 89.31 204 ASP A O 1
ATOM 1526 N N . ALA A 1 205 ? -1.330 2.125 -12.765 1.00 82.38 205 ALA A N 1
ATOM 1527 C CA . ALA A 1 205 ? -0.830 2.238 -14.134 1.00 82.38 205 ALA A CA 1
ATOM 1528 C C . ALA A 1 205 ? -0.318 3.651 -14.486 1.00 82.38 205 ALA A C 1
ATOM 1530 O O . ALA A 1 205 ? 0.565 3.791 -15.333 1.00 82.38 205 ALA A O 1
ATOM 1531 N N . ALA A 1 206 ? -0.848 4.691 -13.832 1.00 85.44 206 ALA A N 1
ATOM 1532 C CA . ALA A 1 206 ? -0.469 6.083 -14.071 1.00 85.44 206 ALA A CA 1
ATOM 1533 C C . ALA A 1 206 ? 0.837 6.481 -13.359 1.00 85.44 206 ALA A C 1
ATOM 1535 O O . ALA A 1 206 ? 1.411 7.520 -13.680 1.00 85.44 206 ALA A O 1
ATOM 1536 N N . GLN A 1 207 ? 1.330 5.649 -12.434 1.00 86.56 207 GLN A N 1
ATOM 1537 C CA . GLN A 1 207 ? 2.546 5.885 -11.646 1.00 86.56 207 GLN A CA 1
ATOM 1538 C C . GLN A 1 207 ? 2.527 7.202 -10.850 1.00 86.56 207 GLN A C 1
ATOM 1540 O O . GLN A 1 207 ? 3.554 7.870 -10.710 1.00 86.56 207 GLN A O 1
ATOM 1545 N N . THR A 1 208 ? 1.356 7.585 -10.342 1.00 89.38 208 THR A N 1
ATOM 1546 C CA . THR A 1 208 ? 1.139 8.800 -9.544 1.00 89.38 208 THR A CA 1
ATOM 1547 C C . THR A 1 208 ? 1.072 8.535 -8.041 1.00 89.38 208 THR A C 1
ATOM 1549 O O . THR A 1 208 ? 1.023 9.482 -7.262 1.00 89.38 208 THR A O 1
ATOM 1552 N N . THR A 1 209 ? 1.037 7.271 -7.622 1.00 90.19 209 THR A N 1
ATOM 1553 C CA . THR A 1 209 ? 1.076 6.880 -6.207 1.00 90.19 209 THR A CA 1
ATOM 1554 C C . THR A 1 209 ? 2.456 7.115 -5.596 1.00 90.19 209 THR A C 1
ATOM 1556 O O . THR A 1 209 ? 3.485 6.973 -6.263 1.00 90.19 209 THR A O 1
ATOM 1559 N N . ALA A 1 210 ? 2.469 7.493 -4.320 1.00 90.31 210 ALA A N 1
ATOM 1560 C CA . ALA A 1 210 ? 3.667 7.772 -3.532 1.00 90.31 210 ALA A CA 1
ATOM 1561 C C . ALA A 1 210 ? 3.362 7.592 -2.035 1.00 90.31 210 ALA A C 1
ATOM 1563 O O . ALA A 1 210 ? 2.197 7.419 -1.686 1.00 90.31 210 ALA A O 1
ATOM 1564 N N . ASP A 1 211 ? 4.386 7.732 -1.187 1.00 89.81 211 ASP A N 1
ATOM 1565 C CA . ASP A 1 211 ? 4.291 7.605 0.278 1.00 89.81 211 ASP A CA 1
ATOM 1566 C C . ASP A 1 211 ? 4.485 8.948 1.003 1.00 89.81 211 ASP A C 1
ATOM 1568 O O . ASP A 1 211 ? 5.436 9.107 1.775 1.00 89.81 211 ASP A O 1
ATOM 1572 N N . PRO A 1 212 ? 3.658 9.977 0.736 1.00 89.31 212 PRO A N 1
ATOM 1573 C CA . PRO A 1 212 ? 3.829 11.279 1.371 1.00 89.31 212 PRO A CA 1
ATOM 1574 C C . PRO A 1 212 ? 3.527 11.247 2.874 1.00 89.31 212 PRO A C 1
ATOM 1576 O O . PRO A 1 212 ? 4.068 12.076 3.603 1.00 89.31 212 PRO A O 1
ATOM 1579 N N . TYR A 1 213 ? 2.690 10.311 3.341 1.00 88.75 213 TYR A N 1
ATOM 1580 C CA . TYR A 1 213 ? 2.210 10.281 4.721 1.00 88.75 213 TYR A CA 1
ATOM 1581 C C . TYR A 1 213 ? 2.156 8.855 5.260 1.00 88.75 213 TYR A C 1
ATOM 1583 O O . TYR A 1 213 ? 1.577 7.970 4.636 1.00 88.75 213 TYR A O 1
ATOM 1591 N N . THR A 1 214 ? 2.716 8.649 6.452 1.00 84.31 214 THR A N 1
ATOM 1592 C CA . THR A 1 214 ? 2.776 7.323 7.100 1.00 84.31 214 THR A CA 1
ATOM 1593 C C . THR A 1 214 ? 1.935 7.230 8.371 1.00 84.31 214 THR A C 1
ATOM 1595 O O . THR A 1 214 ? 1.764 6.145 8.919 1.00 84.31 214 THR A O 1
ATOM 1598 N N . LYS A 1 215 ? 1.409 8.358 8.861 1.00 83.56 215 LYS A N 1
ATOM 1599 C CA . LYS A 1 215 ? 0.677 8.442 10.125 1.00 83.56 215 LYS A CA 1
ATOM 1600 C C . LYS A 1 215 ? -0.681 9.102 9.941 1.00 83.56 215 LYS A C 1
ATOM 1602 O O . LYS A 1 215 ? -0.874 9.933 9.056 1.00 83.56 215 LYS A O 1
ATOM 1607 N N . MET A 1 216 ? -1.624 8.741 10.812 1.00 80.94 216 MET A N 1
ATOM 1608 C CA . MET A 1 216 ? -2.996 9.254 10.755 1.00 80.94 216 MET A CA 1
ATOM 1609 C C . MET A 1 216 ? -3.086 10.766 11.000 1.00 80.94 216 MET A C 1
ATOM 1611 O O . MET A 1 216 ? -3.961 11.409 10.432 1.00 80.94 216 MET A O 1
ATOM 1615 N N . ASP A 1 217 ? -2.225 11.336 11.845 1.00 79.88 217 ASP A N 1
ATOM 1616 C CA . ASP A 1 217 ? -2.185 12.784 12.076 1.00 79.88 217 ASP A CA 1
ATOM 1617 C C . ASP A 1 217 ? -1.787 13.537 10.803 1.00 79.88 217 ASP A C 1
ATOM 1619 O O . ASP A 1 217 ? -2.528 14.426 10.388 1.00 79.88 217 ASP A O 1
ATOM 1623 N N . ASP A 1 218 ? -0.720 13.097 10.134 1.00 84.06 218 ASP A N 1
ATOM 1624 C CA . ASP A 1 218 ? -0.273 13.676 8.861 1.00 84.06 218 ASP A CA 1
ATOM 1625 C C . ASP A 1 218 ? -1.359 13.566 7.770 1.00 84.06 218 ASP A C 1
ATOM 1627 O O . ASP A 1 218 ? -1.626 14.520 7.041 1.00 84.06 218 ASP A O 1
ATOM 1631 N N . ILE A 1 219 ? -2.026 12.407 7.667 1.00 83.81 219 ILE A N 1
ATOM 1632 C CA . ILE A 1 219 ? -3.105 12.171 6.687 1.00 83.81 219 ILE A CA 1
ATOM 1633 C C . ILE A 1 219 ? -4.320 13.056 6.980 1.00 83.81 219 ILE A C 1
ATOM 1635 O O . ILE A 1 219 ? -4.930 13.604 6.060 1.00 83.81 219 ILE A O 1
ATOM 1639 N N . TYR A 1 220 ? -4.686 13.185 8.257 1.00 79.00 220 TYR A N 1
ATOM 1640 C CA . TYR A 1 220 ? -5.810 14.009 8.683 1.00 79.00 220 TYR A CA 1
ATOM 1641 C C . TYR A 1 220 ? -5.564 15.493 8.401 1.00 79.00 220 TYR A C 1
ATOM 1643 O O . TYR A 1 220 ? -6.461 16.165 7.898 1.00 79.00 220 TYR A O 1
ATOM 1651 N N . GLU A 1 221 ? -4.363 15.992 8.701 1.00 79.44 221 GLU A N 1
ATOM 1652 C CA . GLU A 1 221 ? -3.966 17.371 8.402 1.00 79.44 221 GLU A CA 1
ATOM 1653 C C . GLU A 1 221 ? -3.972 17.621 6.889 1.00 79.44 221 GLU A C 1
ATOM 1655 O O . GLU A 1 221 ? -4.626 18.551 6.420 1.00 79.44 221 GLU A O 1
ATOM 1660 N N . ALA A 1 222 ? -3.358 16.727 6.109 1.00 80.12 222 ALA A N 1
ATOM 1661 C CA . ALA A 1 222 ? -3.219 16.886 4.664 1.00 80.12 222 ALA A CA 1
ATOM 1662 C C . ALA A 1 222 ? -4.550 16.994 3.910 1.00 80.12 222 ALA A C 1
ATOM 1664 O O . ALA A 1 222 ? -4.623 17.673 2.884 1.00 80.12 222 ALA A O 1
ATOM 1665 N N . GLY A 1 223 ? -5.601 16.319 4.367 1.00 71.50 223 GLY A N 1
ATOM 1666 C CA . GLY A 1 223 ? -6.883 16.387 3.674 1.00 71.50 223 GLY A CA 1
ATOM 1667 C C . GLY A 1 223 ? -7.866 17.433 4.228 1.00 71.50 223 GLY A C 1
ATOM 1668 O O . GLY A 1 223 ? -8.904 17.661 3.610 1.00 71.50 223 GLY A O 1
ATOM 1669 N N . GLY A 1 224 ? -7.505 18.140 5.308 1.00 64.25 224 GLY A N 1
ATOM 1670 C CA . GLY A 1 224 ? -8.101 19.439 5.651 1.00 64.25 224 GLY A CA 1
ATOM 1671 C C . GLY A 1 224 ? -7.553 20.608 4.813 1.00 64.25 224 GLY A C 1
ATOM 1672 O O . GLY A 1 224 ? -8.036 21.732 4.939 1.00 64.25 224 GLY A O 1
ATOM 1673 N N . GLU A 1 225 ? -6.548 20.357 3.968 1.00 62.62 225 GLU A N 1
ATOM 1674 C CA . GLU A 1 225 ? -5.848 21.347 3.142 1.00 62.62 225 GLU A CA 1
ATOM 1675 C C . GLU A 1 225 ? -5.989 21.068 1.626 1.00 62.62 225 GLU A C 1
ATOM 1677 O O . GLU A 1 225 ? -6.603 20.096 1.189 1.00 62.62 225 GLU A O 1
ATOM 1682 N N . PHE A 1 226 ? -5.344 21.891 0.784 1.00 59.09 226 PHE A N 1
ATOM 1683 C CA . PHE A 1 226 ? -5.255 21.724 -0.682 1.00 59.09 226 PHE A CA 1
ATOM 1684 C C . PHE A 1 226 ? -4.511 20.444 -1.144 1.00 59.09 226 PHE A C 1
ATOM 1686 O O . PHE A 1 226 ? -4.273 20.262 -2.341 1.00 59.09 226 PHE A O 1
ATOM 1693 N N . HIS A 1 227 ? -4.128 19.545 -0.230 1.00 63.66 227 HIS A N 1
ATOM 1694 C CA . HIS A 1 227 ? -3.338 18.339 -0.501 1.00 63.66 227 HIS A CA 1
ATOM 1695 C C . HIS A 1 227 ? -4.177 17.057 -0.647 1.00 63.66 227 HIS A C 1
ATOM 1697 O O . HIS A 1 227 ? -3.625 15.955 -0.650 1.00 63.66 227 HIS A O 1
ATOM 1703 N N . ALA A 1 228 ? -5.492 17.170 -0.863 1.00 70.38 228 ALA A N 1
ATOM 1704 C CA . ALA A 1 228 ? -6.399 16.030 -1.052 1.00 70.38 228 ALA A CA 1
ATOM 1705 C C . ALA A 1 228 ? -5.931 15.020 -2.128 1.00 70.38 228 ALA A C 1
ATOM 1707 O O . ALA A 1 228 ? -6.110 13.809 -1.985 1.00 70.38 228 ALA A O 1
ATOM 1708 N N . SER A 1 229 ? -5.259 15.486 -3.185 1.00 75.44 229 SER A N 1
ATOM 1709 C CA . SER A 1 229 ? -4.702 14.614 -4.229 1.00 75.44 229 SER A CA 1
ATOM 1710 C C . SER A 1 229 ? -3.550 13.730 -3.737 1.00 75.44 229 SER A C 1
ATOM 1712 O O . SER A 1 229 ? -3.417 12.597 -4.206 1.00 75.44 229 SER A O 1
ATOM 1714 N N . ASN A 1 230 ? -2.748 14.197 -2.775 1.00 83.31 230 ASN A N 1
ATOM 1715 C CA . ASN A 1 230 ? -1.717 13.384 -2.131 1.00 83.31 230 ASN A CA 1
ATOM 1716 C C . ASN A 1 230 ? -2.365 12.300 -1.273 1.00 83.31 230 ASN A C 1
ATOM 1718 O O . ASN A 1 230 ? -1.954 11.149 -1.343 1.00 83.31 230 ASN A O 1
ATOM 1722 N N . VAL A 1 231 ? -3.421 12.644 -0.530 1.00 83.00 231 VAL A N 1
ATOM 1723 C CA . VAL A 1 231 ? -4.170 11.696 0.306 1.00 83.00 231 VAL A CA 1
ATOM 1724 C C . VAL A 1 231 ? -4.777 10.567 -0.532 1.00 83.00 231 VAL A C 1
ATOM 1726 O O . VAL A 1 231 ? -4.644 9.402 -0.158 1.00 83.00 231 VAL A O 1
ATOM 1729 N N . ALA A 1 232 ? -5.369 10.873 -1.691 1.00 83.69 232 ALA A N 1
ATOM 1730 C CA . ALA A 1 232 ? -5.942 9.853 -2.578 1.00 83.69 232 ALA A CA 1
ATOM 1731 C C . ALA A 1 232 ? -4.902 8.985 -3.301 1.00 83.69 232 ALA A C 1
ATOM 1733 O O . ALA A 1 232 ? -5.220 7.864 -3.703 1.00 83.69 232 ALA A O 1
ATOM 1734 N N . ASN A 1 233 ? -3.676 9.479 -3.475 1.00 89.31 233 ASN A N 1
ATOM 1735 C CA . ASN A 1 233 ? -2.567 8.725 -4.065 1.00 89.31 233 ASN A CA 1
ATOM 1736 C C . ASN A 1 233 ? -1.653 8.070 -3.014 1.00 89.31 233 ASN A C 1
ATOM 1738 O O . ASN A 1 233 ? -0.688 7.406 -3.395 1.00 89.31 233 ASN A O 1
ATOM 1742 N N . ASN A 1 234 ? -1.968 8.234 -1.727 1.00 91.50 234 ASN A N 1
ATOM 1743 C CA . ASN A 1 234 ? -1.234 7.672 -0.603 1.00 91.50 234 ASN A CA 1
ATOM 1744 C C . ASN A 1 234 ? -1.874 6.343 -0.162 1.00 91.50 234 ASN A C 1
ATOM 1746 O O . ASN A 1 234 ? -3.001 6.364 0.342 1.00 91.50 234 ASN A O 1
ATOM 1750 N N . PRO A 1 235 ? -1.198 5.191 -0.314 1.00 92.38 235 PRO A N 1
ATOM 1751 C CA . PRO A 1 235 ? -1.738 3.890 0.090 1.00 92.38 235 PRO A CA 1
ATOM 1752 C C . PRO A 1 235 ? -2.089 3.823 1.581 1.00 92.38 235 PRO A C 1
ATOM 1754 O O . PRO A 1 235 ? -3.093 3.209 1.954 1.00 92.38 235 PRO A O 1
ATOM 1757 N N . GLU A 1 236 ? -1.305 4.493 2.429 1.00 91.19 236 GLU A N 1
ATOM 1758 C CA . GLU A 1 236 ? -1.470 4.441 3.881 1.00 91.19 236 GLU A CA 1
ATOM 1759 C C . GLU A 1 236 ? -2.820 5.007 4.340 1.00 91.19 236 GLU A C 1
ATOM 1761 O O . GLU A 1 236 ? -3.436 4.486 5.269 1.00 91.19 236 GLU A O 1
ATOM 1766 N N . SER A 1 237 ? -3.356 6.002 3.625 1.00 89.19 237 SER A N 1
ATOM 1767 C CA . SER A 1 237 ? -4.690 6.556 3.887 1.00 89.19 237 SER A CA 1
ATOM 1768 C C . SER A 1 237 ? -5.752 5.453 3.900 1.00 89.19 237 SER A C 1
ATOM 1770 O O . SER A 1 237 ? -6.567 5.366 4.820 1.00 89.19 237 SER A O 1
ATOM 1772 N N . TYR A 1 238 ? -5.701 4.557 2.914 1.00 89.31 238 TYR A N 1
ATOM 1773 C CA . TYR A 1 238 ? -6.667 3.473 2.746 1.00 89.31 238 TYR A CA 1
ATOM 1774 C C . TYR A 1 238 ? -6.481 2.372 3.786 1.00 89.31 238 TYR A C 1
ATOM 1776 O O . TYR A 1 238 ? -7.473 1.861 4.309 1.00 89.31 238 TYR A O 1
ATOM 1784 N N . VAL A 1 239 ? -5.229 2.029 4.110 1.00 90.62 239 VAL A N 1
ATOM 1785 C CA . VAL A 1 239 ? -4.903 1.062 5.170 1.00 90.62 239 VAL A CA 1
ATOM 1786 C C . VAL A 1 239 ? -5.519 1.506 6.491 1.00 90.62 239 VAL A C 1
ATOM 1788 O O . VAL A 1 239 ? -6.274 0.755 7.117 1.00 90.62 239 VAL A O 1
ATOM 1791 N N . LEU A 1 240 ? -5.231 2.739 6.907 1.00 88.81 240 LEU A N 1
ATOM 1792 C CA . LEU A 1 240 ? -5.650 3.211 8.219 1.00 88.81 240 LEU A CA 1
ATOM 1793 C C . LEU A 1 240 ? -7.154 3.464 8.292 1.00 88.81 240 LEU A C 1
ATOM 1795 O O . LEU A 1 240 ? -7.754 3.267 9.346 1.00 88.81 240 LEU A O 1
ATOM 1799 N N . PHE A 1 241 ? -7.791 3.842 7.185 1.00 85.88 241 PHE A N 1
ATOM 1800 C CA . PHE A 1 241 ? -9.245 3.953 7.137 1.00 85.88 241 PHE A CA 1
ATOM 1801 C C . PHE A 1 241 ? -9.957 2.606 7.201 1.00 85.88 241 PHE A C 1
ATOM 1803 O O . PHE A 1 241 ? -10.949 2.486 7.921 1.00 85.88 241 PHE A O 1
ATOM 1810 N N . ALA A 1 242 ? -9.466 1.590 6.488 1.00 87.69 242 ALA A N 1
ATOM 1811 C CA . ALA A 1 242 ? -10.025 0.245 6.579 1.00 87.69 242 ALA A CA 1
ATOM 1812 C C . ALA A 1 242 ? -9.930 -0.277 8.020 1.00 87.6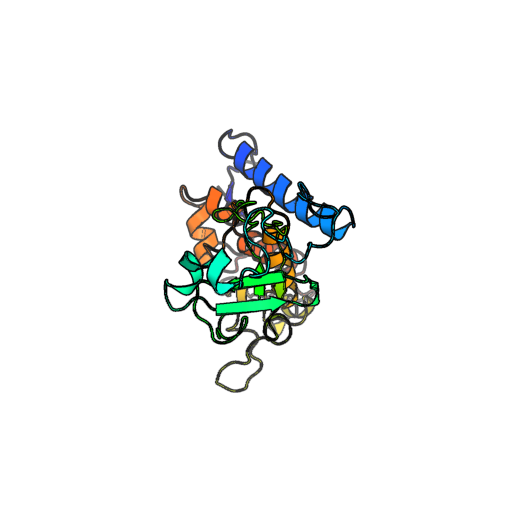9 242 ALA A C 1
ATOM 1814 O O . ALA A 1 242 ? -10.904 -0.807 8.558 1.00 87.69 242 ALA A O 1
ATOM 1815 N N . LEU A 1 243 ? -8.790 -0.044 8.676 1.00 88.88 243 LEU A N 1
ATOM 1816 C CA . LEU A 1 243 ? -8.591 -0.389 10.079 1.00 88.88 243 LEU A CA 1
ATOM 1817 C C . LEU A 1 243 ? -9.520 0.397 11.014 1.00 88.88 243 LEU A C 1
ATOM 1819 O O . LEU A 1 243 ? -10.182 -0.203 11.858 1.00 88.88 243 LEU A O 1
ATOM 1823 N N . ALA A 1 244 ? -9.612 1.718 10.851 1.00 87.81 244 ALA A N 1
ATOM 1824 C CA . ALA A 1 244 ? -10.503 2.567 11.639 1.00 87.81 244 ALA A CA 1
ATOM 1825 C C . ALA A 1 244 ? -11.972 2.133 11.501 1.00 87.81 244 ALA A C 1
ATOM 1827 O O . ALA A 1 244 ? -12.675 2.014 12.502 1.00 87.81 244 ALA A O 1
ATOM 1828 N N . SER A 1 245 ? -12.411 1.833 10.276 1.00 86.94 245 SER A N 1
ATOM 1829 C CA . SER A 1 245 ? -13.764 1.348 9.976 1.00 86.94 245 SER A CA 1
ATOM 1830 C C . SER A 1 245 ? -14.038 -0.006 10.627 1.00 86.94 245 SER A C 1
ATOM 1832 O O . SER A 1 245 ? -15.123 -0.233 11.170 1.00 86.94 245 SER A O 1
ATOM 1834 N N . TYR A 1 246 ? -13.046 -0.901 10.611 1.00 89.06 246 TYR A N 1
ATOM 1835 C CA . TYR A 1 246 ? -13.146 -2.191 11.278 1.00 89.06 246 TYR A CA 1
ATOM 1836 C C . TYR A 1 246 ? -13.266 -2.033 12.796 1.00 89.06 246 TYR A C 1
ATOM 1838 O O . TYR A 1 246 ? -14.155 -2.639 13.388 1.00 89.06 246 TYR A O 1
ATOM 1846 N N . ILE A 1 247 ? -12.431 -1.197 13.421 1.00 88.69 247 ILE A N 1
ATOM 1847 C CA . ILE A 1 247 ? -12.491 -0.942 14.868 1.00 88.69 247 ILE A CA 1
ATOM 1848 C C . ILE A 1 247 ? -13.846 -0.335 15.249 1.00 88.69 247 ILE A C 1
ATOM 1850 O O . ILE A 1 247 ? -14.505 -0.847 16.149 1.00 88.69 247 ILE A O 1
ATOM 1854 N N . TYR A 1 248 ? -14.303 0.688 14.520 1.00 88.88 248 TYR A N 1
ATOM 1855 C CA . TYR A 1 248 ? -15.606 1.322 14.741 1.00 88.88 248 TYR A CA 1
ATOM 1856 C C . TYR A 1 248 ? -16.768 0.318 14.702 1.00 88.88 248 TYR A C 1
ATOM 1858 O O . TYR A 1 248 ? -17.666 0.373 15.539 1.00 88.88 248 TYR A O 1
ATOM 1866 N N . SER A 1 249 ? -16.733 -0.620 13.752 1.00 89.19 249 SER A N 1
ATOM 1867 C CA . SER A 1 249 ? -17.804 -1.605 13.546 1.00 89.19 249 SER A CA 1
ATOM 1868 C C . SER A 1 249 ? -17.768 -2.777 14.533 1.00 89.19 249 SER A C 1
ATOM 1870 O O . SER A 1 249 ? -18.700 -3.577 14.556 1.00 89.19 249 SER A O 1
ATOM 1872 N N . ASN A 1 250 ? -16.700 -2.915 15.325 1.00 91.50 250 ASN A N 1
ATOM 1873 C CA . ASN A 1 250 ? -16.471 -4.072 16.194 1.00 91.50 250 ASN A CA 1
ATOM 1874 C C . ASN A 1 250 ? -16.060 -3.659 17.624 1.00 91.50 250 ASN A C 1
ATOM 1876 O O . ASN A 1 250 ? -14.996 -4.074 18.095 1.00 91.50 250 ASN A O 1
ATOM 1880 N N . PRO A 1 251 ? -16.871 -2.860 18.345 1.00 90.88 251 PRO A N 1
ATOM 1881 C CA . PRO A 1 251 ? -16.609 -2.577 19.750 1.00 90.88 251 PRO A CA 1
ATOM 1882 C C . PRO A 1 251 ? -16.740 -3.853 20.609 1.00 90.88 251 PRO A C 1
ATOM 1884 O O . PRO A 1 251 ? -17.630 -4.674 20.358 1.00 90.88 251 PRO A O 1
ATOM 1887 N N . PRO A 1 252 ? -15.902 -4.032 21.649 1.00 89.75 252 PRO A N 1
ATOM 1888 C CA . PRO A 1 252 ? -16.028 -5.135 22.593 1.00 89.75 252 PRO A CA 1
ATOM 1889 C C . PRO A 1 252 ? -17.421 -5.179 23.231 1.00 89.75 252 PRO A C 1
ATOM 1891 O O . PRO A 1 252 ? -17.868 -4.236 23.882 1.00 89.75 252 PRO A O 1
ATOM 1894 N N . THR A 1 253 ? -18.119 -6.303 23.083 1.00 87.12 253 THR A N 1
ATOM 1895 C CA . THR A 1 253 ? -19.459 -6.478 23.656 1.00 87.12 253 THR A CA 1
ATOM 1896 C C . THR A 1 253 ? -19.429 -6.493 25.185 1.00 87.12 253 THR A C 1
ATOM 1898 O O . THR A 1 253 ? -18.522 -7.066 25.786 1.00 87.12 253 THR A O 1
ATOM 1901 N N . GLY A 1 254 ? -20.457 -5.925 25.824 1.00 81.19 254 GLY A N 1
ATOM 1902 C CA . GLY A 1 254 ? -20.640 -5.993 27.283 1.00 81.19 254 GLY A CA 1
ATOM 1903 C C . GLY A 1 254 ? -19.724 -5.072 28.093 1.00 81.19 254 GLY A C 1
ATOM 1904 O O . GLY A 1 254 ? -19.613 -5.238 29.303 1.00 81.19 254 GLY A O 1
ATOM 1905 N N . SER A 1 255 ? -19.075 -4.113 27.433 1.00 77.56 255 SER A N 1
ATOM 1906 C CA . SER A 1 255 ? -18.082 -3.228 28.037 1.00 77.56 255 SER A CA 1
ATOM 1907 C C . SER A 1 255 ? -18.581 -1.780 28.033 1.00 77.56 255 SER A C 1
ATOM 1909 O O . SER A 1 255 ? -18.547 -1.148 26.979 1.00 77.56 255 SER A O 1
ATOM 1911 N N . PRO A 1 256 ? -19.035 -1.223 29.173 1.00 77.50 256 PRO A N 1
ATOM 1912 C CA . PRO A 1 256 ? -19.539 0.154 29.219 1.00 77.50 256 PRO A CA 1
ATOM 1913 C C . PRO A 1 256 ? -18.460 1.191 28.864 1.00 77.50 256 PRO A C 1
ATOM 1915 O O . PRO A 1 256 ? -18.781 2.254 28.345 1.00 77.50 256 PRO A O 1
ATOM 1918 N N . ASP A 1 257 ? -17.185 0.848 29.068 1.00 81.81 257 ASP A N 1
ATOM 1919 C CA . ASP A 1 257 ? -16.045 1.745 28.849 1.00 81.81 257 ASP A CA 1
ATOM 1920 C C . ASP A 1 257 ? -15.412 1.610 27.446 1.00 81.81 257 ASP A C 1
ATOM 1922 O O . ASP A 1 257 ? -14.462 2.325 27.117 1.00 81.81 257 ASP A O 1
ATOM 1926 N N . LYS A 1 258 ? -15.901 0.677 26.612 1.00 84.69 258 LYS A N 1
ATOM 1927 C CA . LYS A 1 258 ? -15.369 0.381 25.268 1.00 84.69 258 LYS A CA 1
ATOM 1928 C C . LYS A 1 258 ? -16.491 0.448 24.233 1.00 84.69 258 LYS A C 1
ATOM 1930 O O . LYS A 1 258 ? -17.040 -0.563 23.808 1.00 84.69 258 LYS A O 1
ATOM 1935 N N . VAL A 1 259 ? -16.833 1.671 23.849 1.00 87.44 259 VAL A N 1
ATOM 1936 C CA . VAL A 1 259 ? -17.874 1.969 22.854 1.00 87.44 259 VAL A CA 1
ATOM 1937 C C . VAL A 1 259 ? -17.284 2.163 21.455 1.00 87.44 259 VAL A C 1
ATOM 1939 O O . VAL A 1 259 ? -16.066 2.232 21.287 1.00 87.44 259 VAL A O 1
ATOM 1942 N N . ALA A 1 260 ? -18.132 2.248 20.429 1.00 87.19 260 ALA A N 1
ATOM 1943 C CA . ALA A 1 260 ? -17.690 2.578 19.075 1.00 87.19 260 ALA A CA 1
ATOM 1944 C C . ALA A 1 260 ? -16.926 3.916 19.065 1.00 87.19 260 ALA A C 1
ATOM 1946 O O . ALA A 1 260 ? -17.388 4.902 19.646 1.00 87.19 260 ALA A O 1
ATOM 1947 N N . VAL A 1 261 ? -15.757 3.945 18.415 1.00 85.06 261 VAL A N 1
ATOM 1948 C CA . VAL A 1 261 ? -14.923 5.151 18.317 1.00 85.06 261 VAL A CA 1
ATOM 1949 C C . VAL A 1 261 ? -14.560 5.499 16.878 1.00 85.06 261 VAL A C 1
ATOM 1951 O O . VAL A 1 261 ? -14.363 4.626 16.036 1.00 85.06 261 VAL A O 1
ATOM 1954 N N . VAL A 1 262 ? -14.418 6.794 16.621 1.00 84.06 262 VAL A N 1
ATOM 1955 C CA . VAL A 1 262 ? -13.851 7.373 15.396 1.00 84.06 262 VAL A CA 1
ATOM 1956 C C . VAL A 1 262 ? -12.493 8.005 15.687 1.00 84.06 262 VAL A C 1
ATOM 1958 O O . VAL A 1 262 ? -12.165 8.233 16.848 1.00 84.06 262 VAL A O 1
ATOM 1961 N N . PHE A 1 263 ? -11.705 8.307 14.650 1.00 81.69 263 PHE A N 1
ATOM 1962 C CA . PHE A 1 263 ? -10.300 8.722 14.798 1.00 81.69 263 PHE A CA 1
ATOM 1963 C C . PHE A 1 263 ? -9.945 10.085 14.168 1.00 81.69 263 PHE A C 1
ATOM 1965 O O . PHE A 1 263 ? -9.017 10.153 13.358 1.00 81.69 263 PHE A O 1
ATOM 1972 N N . PRO A 1 264 ? -10.636 11.195 14.492 1.00 74.62 264 PRO A N 1
ATOM 1973 C CA . PRO A 1 264 ? -10.252 12.513 13.985 1.00 74.62 264 PRO A CA 1
ATOM 1974 C C . PRO A 1 264 ? -8.869 12.929 14.511 1.00 74.62 264 PRO A C 1
ATOM 1976 O O . PRO A 1 264 ? -8.632 12.937 15.721 1.00 74.62 264 PRO A O 1
ATOM 1979 N N . GLY A 1 265 ? -7.947 13.274 13.609 1.00 68.62 265 GLY A N 1
ATOM 1980 C CA . GLY A 1 265 ? -6.587 13.708 13.955 1.00 68.62 265 GLY A CA 1
ATOM 1981 C C . GLY A 1 265 ? -5.777 12.674 14.741 1.00 68.62 265 GLY A C 1
ATOM 1982 O O . GLY A 1 265 ? -4.931 13.047 15.553 1.00 68.62 265 GLY A O 1
ATOM 1983 N N . GLY A 1 266 ? -6.086 11.381 14.588 1.00 69.06 266 GLY A N 1
ATOM 1984 C CA . GLY A 1 266 ? -5.449 10.303 15.356 1.00 69.06 266 GLY A CA 1
ATOM 1985 C C . GLY A 1 266 ? -5.916 10.182 16.817 1.00 69.06 266 GLY A C 1
ATOM 1986 O O . GLY A 1 266 ? -5.321 9.437 17.598 1.00 69.06 266 GLY A O 1
ATOM 1987 N N . PHE A 1 267 ? -6.979 10.888 17.217 1.00 76.19 267 PHE A N 1
ATOM 1988 C CA . PHE A 1 267 ? -7.602 10.741 18.536 1.00 76.19 267 PHE A CA 1
ATOM 198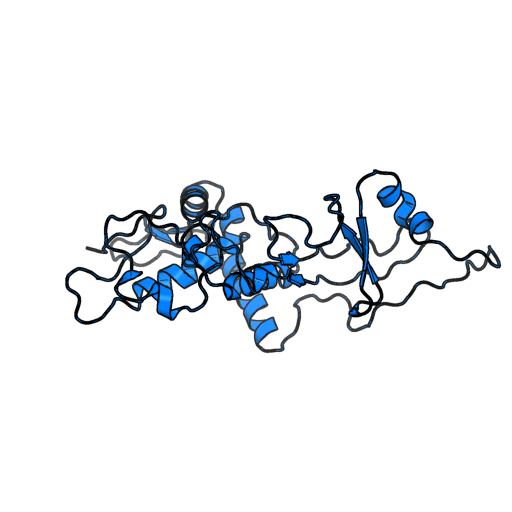9 C C . PHE A 1 267 ? -8.845 9.875 18.449 1.00 76.19 267 PHE A C 1
ATOM 1991 O O . PHE A 1 267 ? -9.734 10.173 17.661 1.00 76.19 267 PHE A O 1
ATOM 1998 N N . SER A 1 268 ? -8.952 8.865 19.311 1.00 80.12 268 SER A N 1
ATOM 1999 C CA . SER A 1 268 ? -10.208 8.129 19.454 1.00 80.12 268 SER A CA 1
ATOM 2000 C C . SER A 1 268 ? -11.275 9.012 20.115 1.00 80.12 268 SER A C 1
ATOM 2002 O O . SER A 1 268 ? -11.027 9.628 21.153 1.00 80.12 268 SER A O 1
ATOM 2004 N N . LYS A 1 269 ? -12.466 9.099 19.523 1.00 80.62 269 LYS A N 1
ATOM 2005 C CA . LYS A 1 269 ? -13.619 9.847 20.054 1.00 80.62 269 LYS A CA 1
ATOM 2006 C C . LYS A 1 269 ? -14.898 9.034 19.915 1.00 80.62 269 LYS A C 1
ATOM 2008 O O . LYS A 1 269 ? -15.025 8.273 18.960 1.00 80.62 269 LYS A O 1
ATOM 2013 N N . THR A 1 270 ? -15.837 9.210 20.839 1.00 78.44 270 THR A N 1
ATOM 2014 C CA . THR A 1 270 ? -17.214 8.731 20.665 1.00 78.44 270 THR A CA 1
ATOM 2015 C C . THR A 1 270 ? -17.930 9.563 19.606 1.00 78.44 270 THR A C 1
ATOM 2017 O O . THR A 1 270 ? -17.556 10.711 19.354 1.00 78.44 270 THR A O 1
ATOM 2020 N N . ILE A 1 271 ? -18.932 8.966 18.965 1.00 66.62 271 ILE A N 1
ATOM 2021 C CA . ILE A 1 271 ? -19.943 9.720 18.224 1.00 66.62 271 ILE A CA 1
ATOM 2022 C C . ILE A 1 271 ? -21.087 9.945 19.212 1.00 66.62 271 ILE A C 1
ATOM 2024 O O . ILE A 1 271 ? -21.651 8.961 19.695 1.00 66.62 271 ILE A O 1
ATOM 2028 N N . ASP A 1 272 ? -21.345 11.208 19.542 1.00 55.47 272 ASP A N 1
ATOM 2029 C CA . ASP A 1 272 ? -22.496 11.628 20.349 1.00 55.47 272 ASP A CA 1
ATOM 2030 C C . ASP A 1 272 ? -23.754 11.754 19.477 1.00 55.47 272 ASP A C 1
ATOM 2032 O O . ASP A 1 272 ? -23.618 12.192 18.307 1.00 55.47 272 ASP A O 1
#

Foldseek 3Di:
DDAFLLADFDADPVRDTDCPDPVNVVLVVLLVLLVVLLVCVVVVVNAPPFPDPDQFDDDDDDPPVDPDDGDDPCRLVVVLVVVPLWDWDQDVVSNDIDTDNHNAPDPQNDPLDQKAKDDWDPDQGRPPDGGDIHAIDMDGDPCLVAPDDPPVNDLPLAPRFQSAADLVQCQPPVNQDFAQDQGWLRSSFHSCLVVQQRSSCRNPPVNPADAPDRTPLVSNVCNVDPNSVNSSSHSNSVRSSVSLVSSQVRWDPPDPRTHRFHARSRGTHDDD